Protein AF-A0A5C6D5V9-F1 (afdb_monomer_lite)

pLDDT: mean 88.68, std 14.93, range [30.84, 98.75]

Radius of gyration: 21.59 Å; chains: 1; bounding box: 56×47×67 Å

Structure (mmCIF, N/CA/C/O backbone):
data_AF-A0A5C6D5V9-F1
#
_entry.id   AF-A0A5C6D5V9-F1
#
loop_
_atom_site.group_PDB
_atom_site.id
_atom_site.type_symbol
_atom_site.label_atom_id
_atom_site.label_alt_id
_atom_site.label_comp_id
_atom_site.label_asym_id
_atom_site.label_entity_id
_atom_site.label_seq_id
_atom_site.pdbx_PDB_ins_code
_atom_site.Cartn_x
_atom_site.Cartn_y
_atom_site.Cartn_z
_atom_site.occupancy
_atom_site.B_iso_or_equiv
_atom_site.auth_seq_id
_atom_site.auth_comp_id
_atom_site.auth_asym_id
_atom_site.auth_atom_id
_atom_site.pdbx_PDB_model_num
ATOM 1 N N . MET A 1 1 ? -12.776 5.645 -10.935 1.00 85.19 1 MET A N 1
ATOM 2 C CA . MET A 1 1 ? -11.800 5.003 -11.832 1.00 85.19 1 MET A CA 1
ATOM 3 C C . MET A 1 1 ? -11.372 3.688 -11.204 1.00 85.19 1 MET A C 1
ATOM 5 O O . MET A 1 1 ? -11.217 3.670 -9.988 1.00 85.19 1 MET A O 1
ATOM 9 N N . LEU A 1 2 ? -11.276 2.615 -11.993 1.00 90.25 2 LEU A N 1
ATOM 10 C CA . LEU A 1 2 ? -10.611 1.368 -11.598 1.00 90.25 2 LEU A CA 1
ATOM 11 C C . LEU A 1 2 ? -9.150 1.484 -12.022 1.00 90.25 2 LEU A C 1
ATOM 13 O O . LEU A 1 2 ? -8.904 1.892 -13.157 1.00 90.25 2 LEU A O 1
ATOM 17 N N . ILE A 1 3 ? -8.220 1.151 -11.134 1.00 93.12 3 ILE A N 1
ATOM 18 C CA . ILE A 1 3 ? -6.781 1.204 -11.401 1.00 93.12 3 ILE A CA 1
ATOM 19 C C . ILE A 1 3 ? -6.075 -0.028 -10.831 1.00 93.12 3 ILE A C 1
ATOM 21 O O . ILE A 1 3 ? -6.561 -0.646 -9.884 1.00 93.12 3 ILE A O 1
ATOM 25 N N . GLU A 1 4 ? -4.933 -0.361 -11.435 1.00 95.00 4 GLU A N 1
ATOM 26 C CA . GLU A 1 4 ? -3.947 -1.317 -10.908 1.00 95.00 4 GLU A CA 1
ATOM 27 C C . GLU A 1 4 ? -4.515 -2.722 -10.582 1.00 95.00 4 GLU A C 1
ATOM 29 O O . GLU A 1 4 ? -4.376 -3.197 -9.455 1.00 95.00 4 GLU A O 1
ATOM 34 N N . PRO A 1 5 ? -5.184 -3.416 -11.529 1.00 96.88 5 PRO A N 1
ATOM 35 C CA . PRO A 1 5 ? -5.742 -4.737 -11.266 1.00 96.88 5 PRO A CA 1
ATOM 36 C C . PRO A 1 5 ? -4.670 -5.833 -11.174 1.00 96.88 5 PRO A C 1
ATOM 38 O O . PRO A 1 5 ? -3.701 -5.861 -11.939 1.00 96.88 5 PRO A O 1
ATOM 41 N N . ILE A 1 6 ? -4.920 -6.804 -10.300 1.00 97.00 6 ILE A N 1
ATOM 42 C CA . ILE A 1 6 ? -4.172 -8.054 -10.160 1.00 97.00 6 ILE A CA 1
ATOM 43 C C . ILE A 1 6 ? -5.120 -9.250 -10.073 1.00 97.00 6 ILE A C 1
ATOM 45 O O . ILE A 1 6 ? -6.287 -9.120 -9.703 1.00 97.00 6 ILE A O 1
ATOM 49 N N . TYR A 1 7 ? -4.598 -10.434 -10.380 1.00 96.00 7 TYR A N 1
ATOM 50 C CA . TYR A 1 7 ? -5.315 -11.690 -10.178 1.00 96.00 7 TYR A CA 1
ATOM 51 C C . TYR A 1 7 ? -5.033 -12.261 -8.791 1.00 96.00 7 TYR A C 1
ATOM 53 O O . TYR A 1 7 ? -3.876 -12.334 -8.377 1.00 96.00 7 TYR A O 1
ATOM 61 N N . ALA A 1 8 ? -6.085 -12.726 -8.127 1.00 96.38 8 ALA A N 1
ATOM 62 C CA . ALA A 1 8 ? -6.023 -13.547 -6.927 1.00 96.38 8 ALA A CA 1
ATOM 63 C C . ALA A 1 8 ? -5.873 -15.044 -7.296 1.00 96.38 8 ALA A C 1
ATOM 65 O O . ALA A 1 8 ? -6.227 -15.451 -8.409 1.00 96.38 8 ALA A O 1
ATOM 66 N N . PRO A 1 9 ? -5.367 -15.896 -6.385 1.00 94.81 9 PRO A N 1
ATOM 67 C CA . PRO A 1 9 ? -5.104 -17.313 -6.666 1.00 94.81 9 PRO A CA 1
ATOM 68 C C . PRO A 1 9 ? -6.371 -18.136 -6.960 1.00 94.81 9 PRO A C 1
ATOM 70 O O . PRO A 1 9 ? -6.314 -19.133 -7.688 1.00 94.81 9 PRO A O 1
ATOM 73 N N . ASP A 1 10 ? -7.527 -17.697 -6.470 1.00 94.38 10 ASP A N 1
ATOM 74 C CA . ASP A 1 10 ? -8.838 -18.286 -6.767 1.00 94.38 10 ASP A CA 1
ATOM 75 C C . ASP A 1 10 ? -9.456 -17.806 -8.095 1.00 94.38 10 ASP A C 1
ATOM 77 O O . ASP A 1 10 ? -10.556 -18.221 -8.455 1.00 94.38 10 ASP A O 1
ATOM 81 N N . GLY A 1 11 ? -8.744 -16.970 -8.857 1.00 94.88 11 GLY A N 1
ATOM 82 C CA . GLY A 1 11 ? -9.192 -16.438 -10.143 1.00 94.88 11 GLY A CA 1
ATOM 83 C C . GLY A 1 11 ? -9.988 -15.137 -10.046 1.00 94.88 11 GLY A C 1
ATOM 84 O O . GLY A 1 11 ? -10.341 -14.580 -11.083 1.00 94.88 11 GLY A O 1
ATOM 85 N N . ALA A 1 12 ? -10.248 -14.623 -8.841 1.00 96.81 12 ALA A N 1
ATOM 86 C CA . ALA A 1 12 ? -10.819 -13.293 -8.669 1.00 96.81 12 ALA A CA 1
ATOM 87 C C . ALA A 1 12 ? -9.855 -12.189 -9.140 1.00 96.81 12 ALA A C 1
ATOM 89 O O . ALA A 1 12 ? -8.652 -12.405 -9.309 1.00 96.81 12 ALA A O 1
ATOM 90 N N . ILE A 1 13 ? -10.389 -10.983 -9.325 1.00 98.19 13 ILE A N 1
ATOM 91 C CA . ILE A 1 13 ? -9.614 -9.785 -9.660 1.00 98.19 13 ILE A CA 1
ATOM 92 C C . ILE A 1 13 ? -9.661 -8.842 -8.460 1.00 98.19 13 ILE A C 1
ATOM 94 O O . ILE A 1 13 ? -10.743 -8.546 -7.951 1.00 98.19 13 ILE A O 1
ATOM 98 N N . ILE A 1 14 ? -8.498 -8.366 -8.020 1.00 98.38 14 ILE A N 1
ATOM 99 C CA . ILE A 1 14 ? -8.342 -7.346 -6.975 1.00 98.38 14 ILE A CA 1
ATOM 100 C C . ILE A 1 14 ? -7.805 -6.075 -7.626 1.00 98.38 14 ILE A C 1
ATOM 102 O O . ILE A 1 14 ? -6.959 -6.149 -8.509 1.00 98.38 14 ILE A O 1
ATOM 106 N N . PHE A 1 15 ? -8.323 -4.914 -7.243 1.00 98.06 15 PHE A N 1
ATOM 107 C CA . PHE A 1 15 ? -7.999 -3.633 -7.875 1.00 98.06 15 PHE A CA 1
ATOM 108 C C . PHE A 1 15 ? -8.323 -2.466 -6.945 1.00 98.06 15 PHE A C 1
ATOM 110 O O . PHE A 1 15 ? -9.116 -2.614 -6.014 1.00 98.06 15 PHE A O 1
ATOM 117 N N . CYS A 1 16 ? -7.784 -1.284 -7.235 1.00 97.56 16 CYS A N 1
ATOM 118 C CA . CYS A 1 16 ? -8.183 -0.060 -6.547 1.00 97.56 16 CYS A CA 1
ATOM 119 C C . CYS A 1 16 ? -9.345 0.623 -7.284 1.00 97.56 16 CYS A C 1
ATOM 121 O O . CYS A 1 16 ? -9.351 0.726 -8.515 1.00 97.56 16 CYS A O 1
ATOM 123 N N . LEU A 1 17 ? -10.349 1.109 -6.550 1.00 96.06 17 LEU A N 1
ATOM 124 C CA . LEU A 1 17 ? -11.533 1.756 -7.127 1.00 96.06 17 LEU A CA 1
ATOM 125 C C . LEU A 1 17 ? -11.894 3.055 -6.402 1.00 96.06 17 LEU A C 1
ATOM 127 O O . LEU A 1 17 ? -12.183 3.057 -5.211 1.00 96.06 17 LEU A O 1
ATOM 131 N N . SER A 1 18 ? -12.002 4.155 -7.157 1.00 93.75 18 SER A N 1
ATOM 132 C CA . SER A 1 18 ? -12.348 5.480 -6.604 1.00 93.75 18 SER A CA 1
ATOM 133 C C . SER A 1 18 ? -13.848 5.742 -6.388 1.00 93.75 18 SER A C 1
ATOM 135 O O . SER A 1 18 ? -14.276 6.870 -6.156 1.00 93.75 18 SER A O 1
ATOM 137 N N . ARG A 1 19 ? -14.689 4.705 -6.499 1.00 90.19 19 ARG A N 1
ATOM 138 C CA . ARG A 1 19 ? -16.146 4.788 -6.267 1.00 90.19 19 ARG A CA 1
ATOM 139 C C . ARG A 1 19 ? -16.526 4.511 -4.806 1.00 90.19 19 ARG A C 1
ATOM 141 O O . ARG A 1 19 ? -17.680 4.218 -4.524 1.00 90.19 19 ARG A O 1
ATOM 148 N N . CYS A 1 20 ? -15.582 4.638 -3.878 1.00 90.88 20 CYS A N 1
ATOM 149 C CA . CYS A 1 20 ? -15.823 4.504 -2.440 1.00 90.88 20 CYS A CA 1
ATOM 150 C C . CYS A 1 20 ? -16.470 5.750 -1.805 1.00 90.88 20 CYS A C 1
ATOM 152 O O . CYS A 1 20 ? -16.771 5.728 -0.615 1.00 90.88 20 CYS A O 1
ATOM 154 N N . HIS A 1 21 ? -16.710 6.809 -2.595 1.00 91.62 21 HIS A N 1
ATOM 155 C CA . HIS A 1 21 ? -17.271 8.095 -2.154 1.00 91.62 21 HIS A CA 1
ATOM 156 C C . HIS A 1 21 ? -16.411 8.741 -1.059 1.00 91.62 21 HIS A C 1
ATOM 158 O O . HIS A 1 21 ? -16.911 9.145 -0.012 1.00 91.62 21 HIS A O 1
ATOM 164 N N . ARG A 1 22 ? -15.098 8.801 -1.308 1.00 93.00 22 ARG A N 1
ATOM 165 C CA . ARG A 1 22 ? -14.094 9.359 -0.398 1.00 93.00 22 ARG A CA 1
ATOM 166 C C . ARG A 1 22 ? -13.207 10.349 -1.140 1.00 93.00 22 ARG A C 1
ATOM 168 O O . ARG A 1 22 ? -12.904 10.158 -2.319 1.00 93.00 22 ARG A O 1
ATOM 175 N N . PHE A 1 23 ? -12.786 11.390 -0.442 1.00 93.44 23 PHE A N 1
ATOM 176 C CA . PHE A 1 23 ? -11.789 12.356 -0.887 1.00 93.44 23 PHE A CA 1
ATOM 177 C C . PHE A 1 23 ? -10.611 12.347 0.072 1.00 93.44 23 PHE A C 1
ATOM 179 O O . PHE A 1 23 ? -10.810 12.169 1.274 1.00 93.44 23 PHE A O 1
ATOM 186 N N . VAL A 1 24 ? -9.417 12.610 -0.464 1.00 92.50 24 VAL A N 1
ATOM 187 C CA . VAL A 1 24 ? -8.209 12.828 0.335 1.00 92.50 24 VAL A CA 1
ATOM 188 C C . VAL A 1 24 ? -8.516 13.940 1.337 1.00 92.50 24 VAL A C 1
ATOM 190 O O . VAL A 1 24 ? -8.866 15.050 0.924 1.00 92.50 24 VAL A O 1
ATOM 193 N N . PRO A 1 25 ? -8.412 13.711 2.650 1.00 89.81 25 PRO A N 1
ATOM 194 C CA . PRO A 1 25 ? -8.909 14.669 3.617 1.00 89.81 25 PRO A CA 1
ATOM 195 C C . PRO A 1 25 ? -8.228 16.029 3.621 1.00 89.81 25 PRO A C 1
ATOM 197 O O . PRO A 1 25 ? -8.870 17.003 4.017 1.00 89.81 25 PRO A O 1
ATOM 200 N N . CYS A 1 26 ? -6.989 16.104 3.134 1.00 89.38 26 CYS A N 1
ATOM 201 C CA . CYS A 1 26 ? -6.234 17.341 2.967 1.00 89.38 26 CYS A CA 1
ATOM 202 C C . CYS A 1 26 ? -6.186 17.856 1.516 1.00 89.38 26 CYS A C 1
ATOM 204 O O . CYS A 1 26 ? -5.492 18.834 1.259 1.00 89.38 26 CYS A O 1
ATOM 206 N N . TRP A 1 27 ? -6.853 17.214 0.544 1.00 91.69 27 TRP A N 1
ATOM 207 C CA . TRP A 1 27 ? -6.772 17.622 -0.868 1.00 91.69 27 TRP A CA 1
ATOM 208 C C . TRP A 1 27 ? -8.060 17.386 -1.670 1.00 91.69 27 TRP A C 1
ATOM 210 O O . TRP A 1 27 ? -9.013 16.781 -1.200 1.00 91.69 27 TRP A O 1
ATOM 220 N N . LYS A 1 28 ? -8.128 17.887 -2.906 1.00 91.81 28 LYS A N 1
ATOM 221 C CA . LYS A 1 28 ? -9.361 17.905 -3.724 1.00 91.81 28 LYS A CA 1
ATOM 222 C C . LYS A 1 28 ? -9.515 16.678 -4.635 1.00 91.81 28 LYS A C 1
ATOM 224 O O . LYS A 1 28 ? -10.276 16.715 -5.598 1.00 91.81 28 LYS A O 1
ATOM 229 N N . THR A 1 29 ? -8.786 15.602 -4.346 1.00 92.00 29 THR A N 1
ATOM 230 C CA . THR A 1 29 ? -8.737 14.383 -5.167 1.00 92.00 29 THR A CA 1
ATOM 231 C C . THR A 1 29 ? -9.541 13.261 -4.517 1.00 92.00 29 THR A C 1
ATOM 233 O O . THR A 1 29 ? -9.550 13.126 -3.295 1.00 92.00 29 THR A O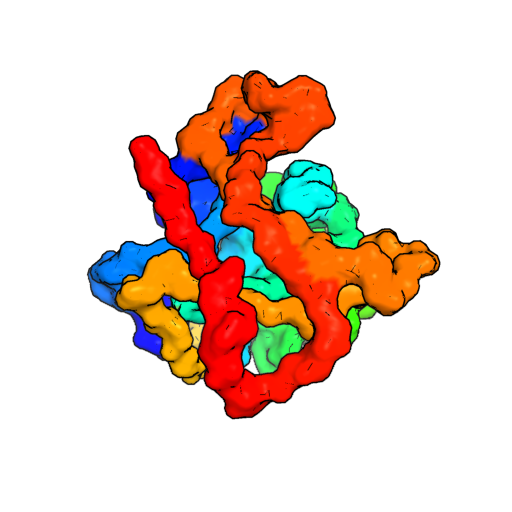 1
ATOM 236 N N . GLN A 1 30 ? -10.217 12.453 -5.336 1.00 93.94 30 GLN A N 1
ATOM 237 C CA . GLN A 1 30 ? -10.910 11.252 -4.870 1.00 93.94 30 GLN A CA 1
ATOM 238 C C . GLN A 1 30 ? -9.915 10.180 -4.428 1.00 93.94 30 GLN A C 1
ATOM 240 O O . GLN A 1 30 ? -8.899 9.969 -5.083 1.00 93.94 30 GLN A O 1
ATOM 245 N N . VAL A 1 31 ? -10.263 9.469 -3.364 1.00 95.31 31 VAL A N 1
ATOM 246 C CA . VAL A 1 31 ? -9.525 8.299 -2.883 1.00 95.31 31 VAL A CA 1
ATOM 247 C C . VAL A 1 31 ? -9.973 7.059 -3.650 1.00 95.31 31 VAL A C 1
ATOM 249 O O . VAL A 1 31 ? -11.151 6.924 -3.983 1.00 95.31 31 VAL A O 1
ATOM 252 N N . ALA A 1 32 ? -9.045 6.143 -3.908 1.00 96.50 32 ALA A N 1
ATOM 253 C CA . ALA A 1 32 ? -9.317 4.766 -4.289 1.00 96.50 32 ALA A CA 1
ATOM 254 C C . ALA A 1 32 ? -8.860 3.818 -3.173 1.00 96.50 32 ALA A C 1
ATOM 256 O O . ALA A 1 32 ? -7.779 3.994 -2.620 1.00 96.50 32 ALA A O 1
ATOM 257 N N . THR A 1 33 ? -9.688 2.819 -2.871 1.00 97.06 33 THR A N 1
ATOM 258 C CA . THR A 1 33 ? -9.357 1.728 -1.939 1.00 97.06 33 THR A CA 1
ATOM 259 C C . THR A 1 33 ? -9.422 0.382 -2.642 1.00 97.06 33 THR A C 1
ATOM 261 O O . THR A 1 33 ? -9.881 0.311 -3.786 1.00 97.06 33 THR A O 1
ATOM 264 N N . LEU A 1 34 ? -8.980 -0.683 -1.976 1.00 98.12 34 LEU A N 1
ATOM 265 C CA . LEU A 1 34 ? -9.008 -2.041 -2.505 1.00 98.12 34 LEU A CA 1
ATOM 266 C C . LEU A 1 34 ? -10.427 -2.605 -2.614 1.00 98.12 34 LEU A C 1
ATOM 268 O O . LEU A 1 34 ? -11.226 -2.571 -1.673 1.00 98.12 34 LEU A O 1
ATOM 272 N N . TYR A 1 35 ? -10.704 -3.188 -3.775 1.00 97.88 35 TYR A N 1
ATOM 273 C CA . TYR A 1 35 ? -11.912 -3.920 -4.123 1.00 97.88 35 TYR A CA 1
ATOM 274 C C . TYR A 1 35 ? -11.543 -5.261 -4.744 1.00 97.88 35 TYR A C 1
ATOM 276 O O . TYR A 1 35 ? -10.426 -5.478 -5.211 1.00 97.88 35 TYR A O 1
ATOM 284 N N . ARG A 1 36 ? -12.530 -6.150 -4.776 1.00 96.94 36 ARG A N 1
ATOM 285 C CA . ARG A 1 36 ? -12.450 -7.457 -5.407 1.00 96.94 36 ARG A CA 1
ATOM 286 C C . ARG A 1 36 ? -13.709 -7.744 -6.208 1.00 96.94 36 ARG A C 1
ATOM 288 O O . ARG A 1 36 ? -14.795 -7.343 -5.794 1.00 96.94 36 ARG A O 1
ATOM 295 N N . CYS A 1 37 ? -13.576 -8.475 -7.307 1.00 97.19 37 CYS A N 1
ATOM 296 C CA . CYS A 1 37 ? -14.690 -9.068 -8.043 1.00 97.19 37 CYS A CA 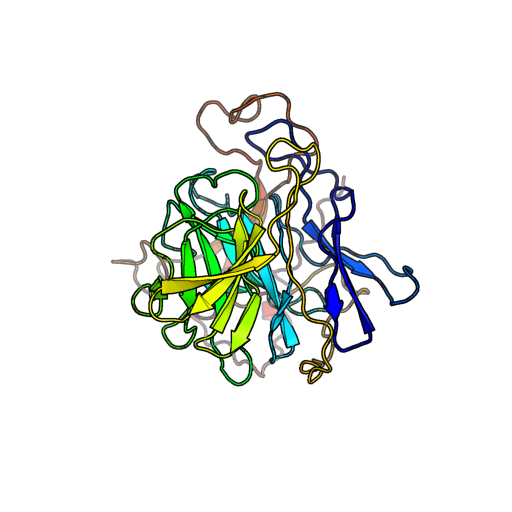1
ATOM 297 C C . CYS A 1 37 ? -14.342 -10.473 -8.551 1.00 97.19 37 CYS A C 1
ATOM 299 O O . CYS A 1 37 ? -13.189 -10.903 -8.503 1.00 97.19 37 CYS A O 1
ATOM 301 N N . ASN A 1 38 ? -15.352 -11.194 -9.025 1.00 97.31 38 ASN A N 1
ATOM 302 C CA . ASN A 1 38 ? -15.177 -12.465 -9.718 1.00 97.31 38 ASN A CA 1
ATOM 303 C C . ASN A 1 38 ? -14.460 -12.259 -11.064 1.00 97.31 38 ASN A C 1
ATOM 305 O O . ASN A 1 38 ? -14.419 -11.150 -11.596 1.00 97.31 38 ASN A O 1
ATOM 309 N N . ALA A 1 39 ? -13.939 -13.341 -11.650 1.00 96.62 39 ALA A N 1
ATOM 310 C CA . ALA A 1 39 ? -13.254 -13.306 -12.947 1.00 96.62 39 ALA A CA 1
ATOM 311 C C . ALA A 1 39 ? 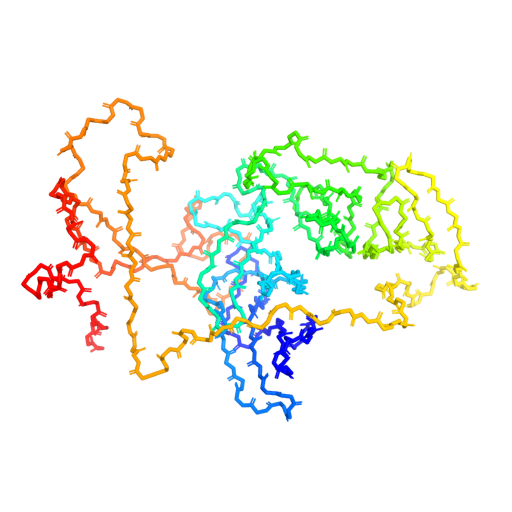-14.110 -12.711 -14.087 1.00 96.62 39 ALA A C 1
ATOM 313 O O . ALA A 1 39 ? -13.575 -12.141 -15.034 1.00 96.62 39 ALA A O 1
ATOM 314 N N . ASP A 1 40 ? -15.436 -12.836 -13.991 1.00 96.94 40 ASP A N 1
ATOM 315 C CA . ASP A 1 40 ? -16.415 -12.302 -14.945 1.00 96.94 40 ASP A CA 1
ATOM 316 C C . ASP A 1 40 ? -16.830 -10.844 -14.652 1.00 96.94 40 ASP A C 1
ATOM 318 O O . ASP A 1 40 ? -17.687 -10.286 -15.336 1.00 96.94 40 ASP A O 1
ATOM 322 N N . GLY A 1 41 ? -16.237 -10.214 -13.632 1.00 95.44 41 GLY A N 1
ATOM 323 C CA . GLY A 1 41 ? -16.537 -8.848 -13.208 1.00 95.44 41 GLY A CA 1
ATOM 324 C C . GLY A 1 41 ? -17.740 -8.711 -12.270 1.00 95.44 41 GLY A C 1
ATOM 325 O O . GLY A 1 41 ? -18.023 -7.601 -11.812 1.00 95.44 41 GLY A O 1
ATOM 326 N N . THR A 1 42 ? -18.444 -9.798 -11.944 1.00 97.25 42 THR A N 1
ATOM 327 C CA . THR A 1 42 ? -19.568 -9.778 -10.995 1.00 97.25 42 THR A CA 1
ATOM 328 C C . THR A 1 42 ? -19.091 -9.748 -9.538 1.00 97.25 42 THR A C 1
ATOM 330 O O . THR A 1 42 ? -17.916 -9.955 -9.238 1.00 97.25 42 THR A O 1
ATOM 333 N N . GLY A 1 43 ? -19.999 -9.469 -8.597 1.00 94.75 43 GLY A N 1
ATOM 334 C CA . GLY A 1 43 ? -19.685 -9.556 -7.165 1.00 94.75 43 GLY A CA 1
ATOM 335 C C . GLY A 1 43 ? -18.662 -8.527 -6.674 1.00 94.75 43 GLY A C 1
ATOM 336 O O . GLY A 1 43 ? -17.907 -8.817 -5.749 1.00 94.75 43 GLY A O 1
ATOM 337 N N . ILE A 1 44 ? -18.617 -7.338 -7.293 1.00 95.56 44 ILE A N 1
ATOM 338 C CA . ILE A 1 44 ? -17.739 -6.245 -6.854 1.00 95.56 44 ILE A CA 1
ATOM 339 C C . ILE A 1 44 ? -18.034 -5.911 -5.389 1.00 95.56 44 ILE A C 1
ATOM 341 O O . ILE A 1 44 ? -19.149 -5.514 -5.047 1.00 95.56 44 ILE A O 1
ATOM 345 N N . ARG A 1 45 ? -17.012 -6.002 -4.539 1.00 94.19 45 ARG A N 1
ATOM 346 C CA . ARG A 1 45 ? -17.083 -5.616 -3.128 1.00 94.19 45 ARG A CA 1
ATOM 347 C C . ARG A 1 45 ? -15.798 -4.947 -2.665 1.00 94.19 45 ARG A C 1
ATOM 349 O O . ARG A 1 45 ? -14.724 -5.207 -3.199 1.00 94.19 45 ARG A O 1
ATOM 356 N N . MET A 1 46 ? -15.926 -4.089 -1.662 1.00 94.75 46 MET A N 1
ATOM 357 C CA . MET A 1 46 ? -14.796 -3.444 -0.997 1.00 94.75 46 MET A CA 1
ATOM 358 C C . MET A 1 46 ? -14.047 -4.476 -0.138 1.00 94.75 46 MET A C 1
ATOM 360 O O . MET A 1 46 ? -14.684 -5.301 0.519 1.00 94.75 46 MET A O 1
ATOM 364 N N . LEU A 1 47 ? -12.714 -4.432 -0.158 1.00 95.75 47 LEU A N 1
ATOM 365 C CA . LEU A 1 47 ? -11.847 -5.198 0.745 1.00 95.75 47 LEU A CA 1
ATOM 366 C C . LEU A 1 47 ? -11.364 -4.343 1.917 1.00 95.75 47 LEU A C 1
ATOM 368 O O . LEU A 1 47 ? -11.309 -4.829 3.039 1.00 95.75 47 LEU A O 1
ATOM 372 N N . SER A 1 48 ? -11.047 -3.071 1.662 1.00 93.56 48 SER A N 1
ATOM 373 C CA . SER A 1 48 ? -10.526 -2.151 2.673 1.00 93.56 48 SER A CA 1
ATOM 374 C C . SER A 1 48 ? -11.464 -0.975 2.922 1.00 93.56 48 SER A C 1
ATOM 376 O O . SER A 1 48 ? -11.878 -0.264 1.999 1.00 93.56 48 SER A O 1
ATOM 378 N N . ASN A 1 49 ? -11.750 -0.727 4.200 1.00 90.00 49 ASN A N 1
ATOM 379 C CA . ASN A 1 49 ? -12.525 0.426 4.646 1.00 90.00 49 ASN A CA 1
ATOM 380 C C . ASN A 1 49 ? -11.656 1.667 4.947 1.00 90.00 49 ASN A C 1
ATOM 382 O O . ASN A 1 49 ? -12.149 2.601 5.572 1.00 90.00 49 ASN A O 1
ATOM 386 N N . ASN A 1 50 ? -10.390 1.699 4.511 1.00 93.00 50 ASN A N 1
ATOM 387 C CA . ASN A 1 50 ? -9.484 2.820 4.770 1.00 93.00 50 ASN A CA 1
ATOM 388 C C . ASN A 1 50 ? -10.066 4.165 4.302 1.00 93.00 50 ASN A C 1
ATOM 390 O O . ASN A 1 50 ? -10.642 4.259 3.217 1.00 93.00 50 ASN A O 1
ATOM 394 N N . ALA A 1 51 ? -9.905 5.224 5.095 1.00 91.44 51 ALA A N 1
ATOM 395 C CA . ALA A 1 51 ? -10.371 6.550 4.691 1.00 91.44 51 ALA A CA 1
ATOM 396 C C . ALA A 1 51 ? -9.537 7.137 3.539 1.00 91.44 51 ALA A C 1
ATOM 398 O O . ALA A 1 51 ? -10.052 7.935 2.754 1.00 91.44 51 ALA A O 1
ATOM 399 N N . GLU A 1 52 ? -8.285 6.691 3.435 1.00 93.12 52 GLU A N 1
ATOM 400 C CA . GLU A 1 52 ? -7.253 7.243 2.567 1.00 93.12 52 GLU A CA 1
ATOM 401 C C . GLU A 1 52 ? -6.925 6.360 1.361 1.00 93.12 52 GLU A C 1
ATOM 403 O O . GLU A 1 52 ? -7.423 5.243 1.200 1.00 93.12 52 GLU A O 1
ATOM 408 N N . GLN A 1 53 ? -6.041 6.890 0.520 1.00 95.19 53 GLN A N 1
ATOM 409 C CA . GLN A 1 53 ? -5.570 6.275 -0.707 1.00 95.19 53 GLN A CA 1
ATOM 410 C C . GLN A 1 53 ? -4.835 4.943 -0.471 1.00 95.19 53 GLN A C 1
ATOM 412 O O . GLN A 1 53 ? -3.995 4.815 0.425 1.00 95.19 53 GLN A O 1
ATOM 417 N N . GLU A 1 54 ? -5.134 3.968 -1.330 1.00 97.12 54 GLU A N 1
ATOM 418 C CA . GLU A 1 54 ? -4.435 2.688 -1.441 1.00 97.12 54 GLU A CA 1
ATOM 419 C C . GLU A 1 54 ? -4.063 2.423 -2.904 1.00 97.12 54 GLU A C 1
ATOM 421 O O . GLU A 1 54 ? -4.835 2.744 -3.815 1.00 97.12 54 GLU A O 1
ATOM 426 N N . ASN A 1 55 ? -2.891 1.836 -3.147 1.00 95.25 55 ASN A N 1
ATOM 427 C CA . ASN A 1 55 ? -2.362 1.627 -4.499 1.00 95.25 55 ASN A CA 1
ATOM 428 C C . ASN A 1 55 ? -1.465 0.399 -4.622 1.00 95.25 55 ASN A C 1
ATOM 430 O O . ASN A 1 55 ? -1.021 -0.188 -3.632 1.00 95.25 55 ASN A O 1
ATOM 434 N N . THR A 1 56 ? -1.169 0.079 -5.882 1.00 97.19 56 THR A N 1
ATOM 435 C CA . THR A 1 56 ? -0.187 -0.911 -6.331 1.00 97.19 56 THR A CA 1
ATOM 436 C C . THR A 1 56 ? -0.322 -2.249 -5.601 1.00 97.19 56 THR A C 1
ATOM 438 O O . THR A 1 56 ? 0.645 -2.694 -4.975 1.00 97.19 56 THR A O 1
ATOM 441 N N . PRO A 1 57 ? -1.510 -2.887 -5.608 1.00 98.31 57 PRO A N 1
ATOM 442 C CA . PRO A 1 57 ? -1.646 -4.199 -5.005 1.00 98.31 57 PRO A CA 1
ATOM 443 C C . PRO A 1 57 ? -0.806 -5.230 -5.767 1.00 98.31 57 PRO A C 1
ATOM 445 O O . PRO A 1 57 ? -0.691 -5.177 -6.993 1.00 98.31 57 PRO A O 1
ATOM 448 N N . TRP A 1 58 ? -0.265 -6.213 -5.053 1.00 98.19 58 TRP A N 1
ATOM 449 C CA . TRP A 1 58 ? 0.391 -7.385 -5.623 1.00 98.19 58 TRP A CA 1
ATOM 450 C C . TRP A 1 58 ? 0.216 -8.609 -4.721 1.00 98.19 58 TRP A C 1
ATOM 452 O O . TRP A 1 58 ? 0.151 -8.484 -3.502 1.00 98.19 58 TRP A O 1
ATOM 462 N N . MET A 1 59 ? 0.151 -9.811 -5.296 1.00 97.88 59 MET A N 1
ATOM 463 C CA . MET A 1 59 ? 0.050 -11.040 -4.502 1.00 97.88 59 MET A CA 1
ATOM 464 C C . MET A 1 59 ? 1.411 -11.443 -3.926 1.00 97.88 59 MET A C 1
ATOM 466 O O . MET A 1 59 ? 2.390 -11.562 -4.664 1.00 97.88 59 MET A O 1
ATOM 470 N N . LEU A 1 60 ? 1.469 -11.701 -2.623 1.00 97.81 60 LEU A N 1
ATOM 471 C CA . LEU A 1 60 ? 2.589 -12.383 -1.981 1.00 97.81 60 LEU A CA 1
ATOM 472 C C . LEU A 1 60 ? 2.483 -13.904 -2.187 1.00 97.81 60 LEU A C 1
ATOM 474 O O . LEU A 1 60 ? 1.372 -14.427 -2.301 1.00 97.81 60 LEU A O 1
ATOM 478 N N . PRO A 1 61 ? 3.611 -14.644 -2.184 1.00 96.31 61 PRO A N 1
ATOM 479 C CA . PRO A 1 61 ? 3.602 -16.102 -2.334 1.00 96.31 61 PRO A CA 1
ATOM 480 C C . PRO A 1 61 ? 2.735 -16.837 -1.301 1.00 96.31 61 PRO A C 1
ATOM 482 O O . PRO A 1 61 ? 2.167 -17.883 -1.613 1.00 96.31 61 PRO A O 1
ATOM 485 N N . ASP A 1 62 ? 2.603 -16.272 -0.098 1.00 95.69 62 ASP A N 1
ATOM 486 C CA . ASP A 1 62 ? 1.790 -16.801 1.005 1.00 95.69 62 ASP A CA 1
ATOM 487 C C . ASP A 1 62 ? 0.276 -16.565 0.845 1.00 95.69 62 ASP A C 1
ATOM 489 O O . ASP A 1 62 ? -0.508 -16.987 1.693 1.00 95.69 62 ASP A O 1
ATOM 493 N N . GLY A 1 63 ? -0.146 -15.923 -0.248 1.00 96.56 63 GLY A N 1
ATOM 494 C CA . GLY 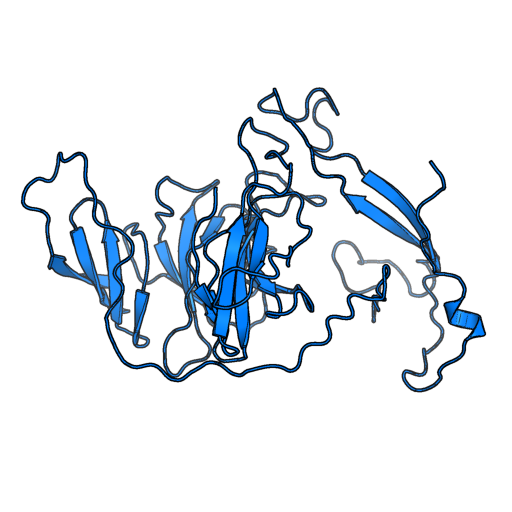A 1 63 ? -1.549 -15.681 -0.563 1.00 96.56 63 GLY A CA 1
ATOM 495 C C . GLY A 1 63 ? -2.103 -14.363 -0.033 1.00 96.56 63 GLY A C 1
ATOM 496 O O . GLY A 1 63 ? -3.252 -14.044 -0.332 1.00 96.56 63 GLY A O 1
ATOM 497 N N . ARG A 1 64 ? -1.326 -13.560 0.705 1.00 97.88 64 ARG A N 1
ATOM 498 C CA . ARG A 1 64 ? -1.740 -12.203 1.093 1.00 97.88 64 ARG A CA 1
ATOM 499 C C . ARG A 1 64 ? -1.596 -11.225 -0.071 1.00 97.88 64 ARG A C 1
ATOM 501 O O . ARG A 1 64 ? -0.768 -11.397 -0.961 1.00 97.88 64 ARG A O 1
ATOM 508 N N . VAL A 1 65 ? -2.377 -10.155 -0.044 1.00 98.62 65 VAL A N 1
ATOM 509 C CA . VAL A 1 65 ? -2.230 -9.001 -0.935 1.00 98.62 65 VAL A CA 1
ATOM 510 C C . VAL A 1 65 ? -1.319 -7.991 -0.250 1.00 98.62 65 VAL A C 1
ATOM 512 O O . VAL A 1 65 ? -1.666 -7.500 0.818 1.00 98.62 65 VAL A O 1
ATOM 515 N N . LEU A 1 66 ? -0.179 -7.676 -0.855 1.00 98.75 66 LEU A N 1
ATOM 516 C CA . LEU A 1 66 ? 0.697 -6.558 -0.504 1.00 98.75 66 LEU A CA 1
ATOM 517 C C . LEU A 1 66 ? 0.222 -5.302 -1.231 1.00 98.75 66 LEU A C 1
ATOM 519 O O . LEU A 1 66 ? -0.114 -5.380 -2.407 1.00 98.75 66 LEU A O 1
ATOM 523 N N . TYR A 1 67 ? 0.202 -4.155 -0.566 1.00 98.69 67 TYR A N 1
ATOM 524 C CA . TYR A 1 67 ? -0.207 -2.890 -1.175 1.00 98.69 67 TYR A CA 1
ATOM 525 C C . TYR A 1 67 ? 0.371 -1.698 -0.412 1.00 98.69 67 TYR A C 1
ATOM 527 O O . TYR A 1 67 ? 0.826 -1.834 0.726 1.00 98.69 67 TYR A O 1
ATOM 535 N N . MET A 1 68 ? 0.353 -0.522 -1.036 1.00 98.06 68 MET A N 1
ATOM 536 C CA . MET A 1 68 ? 0.674 0.735 -0.366 1.00 98.06 68 MET A CA 1
ATOM 537 C C . MET A 1 68 ? -0.604 1.345 0.210 1.00 98.06 68 MET A C 1
ATOM 539 O O . MET A 1 68 ? -1.636 1.374 -0.466 1.00 98.06 68 MET A O 1
ATOM 543 N N . ARG A 1 69 ? -0.532 1.847 1.444 1.00 97.00 69 ARG A N 1
ATOM 544 C CA . ARG A 1 69 ? -1.628 2.545 2.122 1.00 97.00 69 ARG A CA 1
ATOM 545 C C . ARG A 1 69 ? -1.139 3.837 2.762 1.00 97.00 69 ARG A C 1
ATOM 547 O O . ARG A 1 69 ? -0.120 3.854 3.455 1.00 97.00 69 ARG A O 1
ATOM 554 N N . TRP A 1 70 ? -1.917 4.899 2.581 1.00 95.81 70 TRP A N 1
ATOM 555 C CA . TRP A 1 70 ? -1.786 6.138 3.346 1.00 95.81 70 TRP A CA 1
ATOM 556 C C . TRP A 1 70 ? -2.415 5.972 4.732 1.00 95.81 70 TRP A C 1
ATOM 558 O O . TRP A 1 70 ? -3.517 5.429 4.852 1.00 95.81 70 TRP A O 1
ATO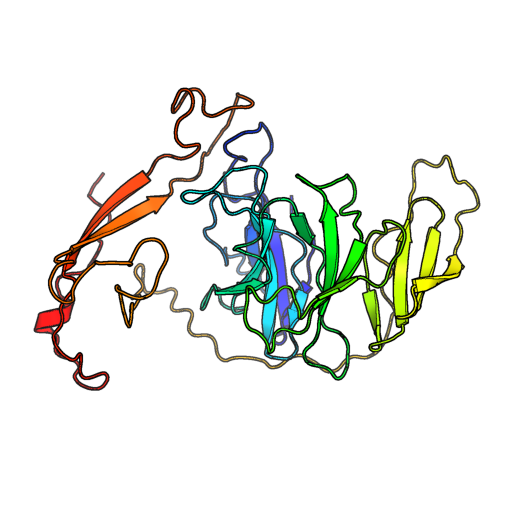M 568 N N . GLU A 1 71 ? -1.724 6.446 5.770 1.00 92.06 71 GLU A N 1
ATOM 569 C CA . GLU A 1 71 ? -2.158 6.327 7.164 1.00 92.06 71 GLU A CA 1
ATOM 570 C C . GLU A 1 71 ? -2.199 7.691 7.862 1.00 92.06 71 GLU A C 1
ATOM 572 O O . GLU A 1 71 ? -1.170 8.334 8.076 1.00 92.06 71 GLU A O 1
ATOM 577 N N . TYR A 1 72 ? -3.410 8.145 8.189 1.00 89.31 72 TYR A N 1
ATOM 578 C CA . TYR A 1 72 ? -3.680 9.456 8.795 1.00 89.31 72 TYR A CA 1
ATOM 579 C C . TYR A 1 72 ? -4.162 9.333 10.249 1.00 89.31 72 TYR A C 1
ATOM 581 O O . TYR A 1 72 ? -4.309 10.353 10.923 1.00 89.31 72 TYR A O 1
ATOM 589 N N . VAL A 1 73 ? -4.416 8.116 10.749 1.00 87.62 73 VAL A N 1
ATOM 590 C CA . VAL A 1 73 ? -4.901 7.887 12.117 1.00 87.62 73 VAL A CA 1
ATOM 591 C C . VAL A 1 73 ? -3.820 8.292 13.116 1.00 87.62 73 VAL A C 1
ATOM 593 O O . VAL A 1 73 ? -2.824 7.591 13.287 1.00 87.62 73 VAL A O 1
ATOM 596 N N . ASP A 1 74 ? -4.014 9.449 13.753 1.00 83.88 74 ASP A N 1
ATOM 597 C CA . ASP A 1 74 ? -3.092 10.067 14.715 1.00 83.88 74 ASP A CA 1
ATOM 598 C C . ASP A 1 74 ? -1.652 10.185 14.182 1.00 83.88 74 ASP A C 1
ATOM 600 O O . ASP A 1 74 ? -0.650 9.896 14.855 1.00 83.88 74 ASP A O 1
ATOM 604 N N . ARG A 1 75 ? -1.548 10.567 12.904 1.00 87.19 75 ARG A N 1
ATOM 605 C CA . ARG A 1 75 ? -0.295 10.663 12.145 1.00 87.19 75 ARG A CA 1
ATOM 606 C C . ARG A 1 75 ? -0.286 11.907 11.265 1.00 87.19 75 ARG A C 1
ATOM 608 O O . ARG A 1 75 ? -1.321 12.486 10.946 1.00 87.19 75 ARG A O 1
ATOM 615 N N . ASN A 1 76 ? 0.915 12.308 10.853 1.00 88.94 76 ASN A N 1
ATOM 616 C CA . ASN A 1 76 ? 1.078 13.375 9.876 1.00 88.94 76 ASN A CA 1
ATOM 617 C C . ASN A 1 76 ? 0.646 12.888 8.485 1.00 88.94 76 ASN A C 1
ATOM 619 O O . ASN A 1 76 ? 1.155 11.889 7.983 1.00 88.94 76 ASN A O 1
ATOM 623 N N . GLN A 1 77 ? -0.229 13.651 7.844 1.00 88.88 77 GLN A N 1
ATOM 624 C CA . GLN A 1 77 ? -0.845 13.348 6.558 1.00 88.88 77 GLN A CA 1
ATOM 625 C C . GLN A 1 77 ? 0.153 13.167 5.396 1.00 88.88 77 GLN A C 1
ATOM 627 O O . GLN A 1 77 ? -0.150 12.507 4.402 1.00 88.88 77 GLN A O 1
ATOM 632 N N . LEU A 1 78 ? 1.356 13.741 5.508 1.00 90.62 78 LEU A N 1
ATOM 633 C CA . LEU A 1 78 ? 2.342 13.755 4.429 1.00 90.62 78 LEU A CA 1
ATOM 634 C C . LEU A 1 78 ? 3.439 12.692 4.557 1.00 90.62 78 LEU A C 1
ATOM 636 O O . LEU A 1 78 ? 4.265 12.570 3.658 1.00 90.62 78 LEU A O 1
ATOM 640 N N . LEU A 1 79 ? 3.524 11.993 5.690 1.00 92.50 79 LEU A N 1
ATOM 641 C CA . LEU A 1 79 ? 4.746 11.262 6.041 1.00 92.50 79 LEU A CA 1
ATOM 642 C C . LEU A 1 79 ? 4.575 9.747 6.154 1.00 92.50 79 LEU A C 1
ATOM 644 O O . LEU A 1 79 ? 5.588 9.067 6.290 1.00 92.50 79 LEU A O 1
ATOM 648 N N . TYR A 1 80 ? 3.347 9.225 6.125 1.00 94.69 80 TYR A N 1
ATOM 649 C CA . TYR A 1 80 ? 3.063 7.819 6.427 1.00 94.69 80 TYR A CA 1
ATOM 650 C C . TYR A 1 80 ? 2.331 7.115 5.285 1.00 94.69 80 TYR A C 1
ATOM 652 O O . TYR A 1 80 ? 1.124 6.882 5.360 1.00 94.69 80 TYR A O 1
ATOM 660 N N . HIS A 1 81 ? 3.065 6.767 4.226 1.00 96.50 81 HIS A N 1
ATOM 661 C CA . HIS A 1 81 ? 2.542 6.040 3.066 1.00 96.50 81 HIS A CA 1
ATOM 662 C C . HIS A 1 81 ? 3.377 4.775 2.849 1.00 96.50 81 HIS A C 1
ATOM 664 O O . HIS A 1 81 ? 4.424 4.791 2.202 1.00 96.50 81 HIS A O 1
ATOM 670 N N . HIS A 1 82 ? 2.945 3.679 3.460 1.00 97.31 82 HIS A N 1
ATOM 671 C CA . HIS A 1 82 ? 3.799 2.515 3.695 1.00 97.31 82 HIS A CA 1
ATOM 672 C C . HIS A 1 82 ? 3.172 1.220 3.195 1.00 97.31 82 HIS A C 1
ATOM 674 O O . HIS A 1 82 ? 2.068 1.222 2.646 1.00 97.31 82 HIS A O 1
ATOM 680 N N . LEU A 1 83 ? 3.891 0.112 3.372 1.00 98.56 83 LEU A N 1
ATOM 681 C CA . LEU A 1 83 ? 3.480 -1.195 2.883 1.00 98.56 83 LEU A CA 1
ATOM 682 C C . LEU A 1 83 ? 2.602 -1.909 3.909 1.00 98.56 83 LEU A C 1
ATOM 684 O O . LEU A 1 83 ? 2.952 -2.026 5.086 1.00 98.56 83 LEU A O 1
ATOM 688 N N . TRP A 1 84 ? 1.480 -2.432 3.435 1.00 98.62 84 TRP A N 1
ATOM 689 C CA . TRP A 1 84 ? 0.490 -3.171 4.209 1.00 98.62 84 TRP A CA 1
ATOM 690 C C . TRP A 1 84 ? 0.152 -4.486 3.521 1.00 98.62 84 TRP A C 1
ATOM 692 O O . TRP A 1 84 ? 0.384 -4.665 2.325 1.00 98.62 84 TRP A O 1
ATOM 702 N N . THR A 1 85 ? -0.409 -5.409 4.294 1.00 98.38 85 THR A N 1
ATOM 703 C CA . THR A 1 85 ? -0.999 -6.641 3.780 1.00 98.38 85 THR A CA 1
ATOM 704 C C . THR A 1 85 ? -2.450 -6.782 4.192 1.00 98.38 85 THR A C 1
ATOM 706 O O . THR A 1 85 ? -2.853 -6.281 5.237 1.00 98.38 85 THR A O 1
ATOM 709 N N . ILE A 1 86 ? -3.227 -7.465 3.358 1.00 98.06 86 ILE A N 1
ATOM 710 C CA . ILE A 1 86 ? -4.607 -7.877 3.622 1.00 98.06 86 ILE A CA 1
ATOM 711 C C . ILE A 1 86 ? -4.829 -9.250 2.984 1.00 98.06 86 ILE A C 1
ATOM 713 O O . ILE A 1 86 ? -4.221 -9.567 1.960 1.00 98.06 86 ILE A O 1
ATOM 717 N N . ASN A 1 87 ? -5.692 -10.085 3.552 1.00 97.38 87 ASN A N 1
ATOM 718 C CA . ASN A 1 87 ? -6.103 -11.314 2.880 1.00 97.38 87 ASN A CA 1
ATOM 719 C C . ASN A 1 87 ? -6.971 -10.991 1.647 1.00 97.38 87 ASN A C 1
ATOM 721 O O . ASN A 1 87 ? -7.698 -9.993 1.646 1.00 97.38 87 ASN A O 1
ATOM 725 N N . PRO A 1 88 ? -6.988 -11.849 0.607 1.00 96.25 88 PRO A N 1
ATOM 726 C CA . PRO A 1 88 ? -7.829 -11.651 -0.578 1.00 96.25 88 PRO A CA 1
ATOM 727 C C . PRO A 1 88 ? -9.329 -11.563 -0.279 1.00 96.25 88 PRO A C 1
ATOM 729 O O . PRO A 1 88 ? -10.112 -11.151 -1.137 1.00 96.25 88 PRO A O 1
ATOM 732 N N . ASP A 1 89 ? -9.762 -11.996 0.904 1.00 94.38 89 ASP A N 1
ATOM 733 C CA . ASP A 1 89 ? -11.146 -11.916 1.349 1.00 94.38 89 ASP A CA 1
ATOM 734 C C . ASP A 1 89 ? -11.485 -10.612 2.105 1.00 94.38 89 ASP A C 1
ATOM 736 O O . ASP A 1 89 ? -12.670 -10.325 2.290 1.00 94.38 89 ASP A O 1
ATOM 740 N N . GLY A 1 90 ? -10.487 -9.787 2.440 1.00 94.31 90 GLY A N 1
ATOM 741 C CA . GLY A 1 90 ? -10.626 -8.530 3.182 1.00 94.31 90 GLY A CA 1
ATOM 742 C C . GLY A 1 90 ? -10.287 -8.631 4.674 1.00 94.31 90 GLY A C 1
ATOM 743 O O . GLY A 1 90 ? -10.384 -7.636 5.388 1.00 94.31 90 GLY A O 1
ATOM 744 N N . THR A 1 91 ? -9.908 -9.812 5.166 1.00 93.00 91 THR A N 1
ATOM 745 C CA . THR A 1 91 ? -9.529 -10.026 6.571 1.00 93.00 91 THR A CA 1
ATOM 746 C C . THR A 1 91 ? -8.041 -9.752 6.822 1.00 93.00 91 THR A C 1
ATOM 748 O O . THR A 1 91 ? -7.257 -9.582 5.888 1.00 93.00 91 THR A O 1
ATOM 751 N N . SER A 1 92 ? -7.642 -9.705 8.097 1.00 93.25 92 SER A N 1
ATOM 752 C CA . SER A 1 92 ? -6.236 -9.652 8.534 1.00 93.25 92 SER A CA 1
ATOM 753 C C . SER A 1 92 ? -5.408 -8.525 7.906 1.00 93.25 92 SER A C 1
ATOM 755 O O . SER A 1 92 ? -4.306 -8.754 7.406 1.00 93.25 92 SER A O 1
ATOM 757 N N . VAL A 1 93 ? -5.936 -7.297 7.940 1.00 95.12 93 VAL A N 1
ATOM 758 C CA . VAL A 1 93 ? -5.163 -6.099 7.585 1.00 95.12 93 VAL A CA 1
ATOM 759 C C . VAL A 1 93 ? -4.014 -5.935 8.577 1.00 95.12 93 VAL A C 1
ATOM 761 O O . VAL A 1 93 ? -4.251 -5.776 9.772 1.00 95.12 93 VAL A O 1
ATOM 764 N N . MET A 1 94 ? -2.779 -5.944 8.085 1.00 95.69 94 MET A N 1
ATOM 765 C CA . MET A 1 94 ? -1.566 -5.852 8.899 1.00 95.69 94 MET A CA 1
ATOM 766 C C . MET A 1 94 ? -0.552 -4.915 8.249 1.00 95.69 94 MET A C 1
ATOM 768 O O . MET A 1 94 ? -0.448 -4.858 7.023 1.00 95.69 94 MET A O 1
ATOM 772 N N . VAL A 1 95 ? 0.247 -4.221 9.061 1.00 96.06 95 VAL A N 1
ATOM 773 C CA . VAL A 1 95 ? 1.439 -3.526 8.558 1.00 96.06 95 VAL A CA 1
ATOM 774 C C . VAL A 1 95 ? 2.397 -4.569 7.988 1.00 96.06 95 VAL A C 1
ATOM 776 O O . VAL A 1 95 ? 2.672 -5.576 8.638 1.00 96.06 95 VAL A O 1
ATOM 779 N N . TYR A 1 96 ? 2.903 -4.326 6.781 1.00 98.19 96 TYR A N 1
ATOM 780 C CA . TYR A 1 96 ? 3.958 -5.144 6.196 1.00 98.19 96 TYR A CA 1
ATOM 781 C C . TYR A 1 96 ? 5.330 -4.555 6.499 1.00 98.19 96 TYR A C 1
ATOM 783 O O . TYR A 1 96 ? 6.186 -5.266 7.016 1.00 98.19 96 TYR A O 1
ATOM 791 N N . PHE A 1 97 ? 5.540 -3.270 6.184 1.00 98.44 97 PHE A N 1
ATOM 792 C CA . PHE A 1 97 ? 6.828 -2.622 6.409 1.00 98.44 97 PHE A CA 1
ATOM 793 C C . PHE A 1 97 ? 6.759 -1.082 6.447 1.00 98.44 97 PHE A C 1
ATOM 795 O O . PHE A 1 97 ? 6.071 -0.476 5.623 1.00 98.44 97 PHE A O 1
ATOM 802 N N . GLY A 1 98 ? 7.530 -0.458 7.342 1.00 95.62 98 GLY A N 1
ATOM 803 C CA . GLY A 1 98 ? 7.899 0.959 7.359 1.00 95.62 98 GLY A CA 1
ATOM 804 C C . GLY A 1 98 ? 6.996 1.892 8.168 1.00 95.62 98 GLY A C 1
ATOM 805 O O . GLY A 1 98 ? 7.257 3.091 8.207 1.00 95.62 98 GLY A O 1
ATOM 806 N N . ASN A 1 99 ? 5.943 1.401 8.828 1.00 93.06 99 ASN A N 1
ATOM 807 C CA . ASN A 1 99 ? 4.887 2.264 9.378 1.00 93.06 99 ASN A CA 1
ATOM 808 C C . ASN A 1 99 ? 5.295 3.106 10.612 1.00 93.06 99 ASN A C 1
ATOM 810 O O . ASN A 1 99 ? 4.499 3.908 11.117 1.00 93.06 99 ASN A O 1
ATOM 814 N N . GLN A 1 100 ? 6.531 2.965 11.096 1.00 92.00 100 GLN A N 1
ATOM 815 C CA . GLN A 1 100 ? 7.154 3.839 12.097 1.00 92.00 100 GLN A CA 1
ATOM 816 C C . GLN A 1 100 ? 8.187 4.825 11.536 1.00 92.00 100 GLN A C 1
ATOM 818 O O . GLN A 1 100 ? 8.699 5.645 12.296 1.00 92.00 100 GLN A O 1
ATOM 823 N N . TYR A 1 101 ? 8.460 4.806 10.230 1.00 93.12 101 TYR A N 1
ATOM 824 C CA . TYR A 1 101 ? 9.504 5.621 9.605 1.00 93.12 101 TYR A CA 1
ATOM 825 C C . TYR A 1 101 ? 8.910 6.701 8.702 1.00 93.12 101 TYR A C 1
ATOM 827 O O . TYR A 1 101 ? 8.623 6.438 7.540 1.00 93.12 101 TYR A O 1
ATOM 835 N N . PRO A 1 102 ? 8.728 7.935 9.201 1.00 94.38 102 PRO A N 1
ATOM 836 C CA . PRO A 1 102 ? 8.151 9.003 8.400 1.00 94.38 102 PRO A CA 1
ATOM 837 C C . PRO A 1 102 ? 9.062 9.433 7.241 1.00 94.38 102 PRO A C 1
ATOM 839 O O . PRO A 1 102 ? 10.288 9.357 7.328 1.00 94.38 102 PRO A O 1
ATOM 842 N N . GLY A 1 103 ? 8.457 10.015 6.204 1.00 93.94 103 GLY A N 1
ATOM 843 C CA . GLY A 1 103 ? 9.180 10.740 5.151 1.00 93.94 103 GLY A CA 1
ATOM 844 C C . GLY A 1 103 ? 9.486 9.924 3.900 1.00 93.94 103 GLY A C 1
ATOM 845 O O . GLY A 1 103 ? 10.313 10.355 3.091 1.00 93.94 103 GLY A O 1
ATOM 846 N N . TYR A 1 104 ? 8.809 8.789 3.731 1.00 94.56 104 TYR A N 1
ATOM 847 C CA . TYR A 1 104 ? 8.824 8.006 2.505 1.00 94.56 104 TYR A CA 1
ATOM 848 C C . TYR A 1 104 ? 7.411 7.670 2.042 1.00 94.56 104 TYR A C 1
ATOM 850 O O . TYR A 1 104 ? 6.486 7.506 2.837 1.00 94.56 104 TYR A O 1
ATOM 858 N N . VAL A 1 105 ? 7.303 7.481 0.731 1.00 97.75 105 VAL A N 1
ATOM 859 C CA . VAL A 1 105 ? 6.243 6.705 0.103 1.00 97.75 105 VAL A CA 1
ATOM 860 C C . VAL A 1 105 ? 6.871 5.401 -0.368 1.00 97.75 105 VAL A C 1
ATOM 862 O O . VAL A 1 105 ? 7.632 5.387 -1.337 1.00 97.75 105 VAL A O 1
ATOM 865 N N . MET A 1 106 ? 6.603 4.315 0.353 1.00 98.31 106 MET A N 1
ATOM 866 C CA . MET A 1 106 ? 7.035 2.967 -0.022 1.00 98.31 106 MET A CA 1
ATOM 867 C C . MET A 1 106 ? 5.944 2.345 -0.893 1.00 98.31 106 MET A C 1
ATOM 869 O O . MET A 1 106 ? 4.857 2.044 -0.404 1.00 98.31 106 MET A O 1
ATOM 873 N N . ILE A 1 107 ? 6.205 2.198 -2.192 1.00 98.06 107 ILE A N 1
ATOM 874 C CA . ILE A 1 107 ? 5.174 1.904 -3.199 1.00 98.06 107 ILE A CA 1
ATOM 875 C C . ILE A 1 107 ? 5.673 0.943 -4.280 1.00 98.06 107 ILE A C 1
ATOM 877 O O . ILE A 1 107 ? 6.872 0.700 -4.415 1.00 98.06 107 ILE A O 1
ATOM 881 N N . ASP A 1 108 ? 4.734 0.386 -5.044 1.00 97.56 108 ASP A N 1
ATOM 882 C CA . ASP A 1 108 ? 4.974 -0.513 -6.173 1.00 97.56 108 ASP A CA 1
ATOM 883 C C . ASP A 1 108 ? 5.760 -1.784 -5.806 1.00 97.56 108 ASP A C 1
ATOM 885 O O . ASP A 1 108 ? 6.579 -2.314 -6.561 1.00 97.56 108 ASP A O 1
ATOM 889 N N . ALA A 1 109 ? 5.492 -2.280 -4.598 1.00 98.44 109 ALA A N 1
ATOM 890 C CA . ALA A 1 109 ? 6.200 -3.406 -4.027 1.00 98.44 109 ALA A CA 1
ATOM 891 C C . ALA A 1 109 ? 5.790 -4.748 -4.658 1.00 98.44 109 ALA A C 1
ATOM 893 O O . ALA A 1 109 ? 4.606 -5.017 -4.861 1.00 98.44 109 ALA A O 1
ATOM 894 N N . LYS A 1 110 ? 6.768 -5.617 -4.943 1.00 98.06 110 LYS A N 1
ATOM 895 C CA . LYS A 1 110 ? 6.559 -6.951 -5.538 1.00 98.06 110 LYS A CA 1
ATOM 896 C C . LYS A 1 110 ? 7.473 -8.000 -4.899 1.00 98.06 110 LYS A C 1
ATOM 898 O O . LYS A 1 110 ? 8.627 -7.684 -4.605 1.00 98.06 110 LYS A O 1
ATOM 903 N N . PRO A 1 111 ? 7.014 -9.252 -4.720 1.00 98.06 111 PRO A N 1
ATOM 904 C CA . PRO A 1 111 ? 7.835 -10.331 -4.189 1.00 98.06 111 PRO A CA 1
ATOM 905 C C . PRO A 1 111 ? 8.958 -10.704 -5.148 1.00 98.06 111 PRO A C 1
ATOM 907 O O . PRO A 1 111 ? 8.760 -10.823 -6.359 1.00 98.06 111 PRO A O 1
ATOM 910 N N . ILE A 1 112 ? 10.138 -10.929 -4.584 1.00 98.19 112 ILE A N 1
ATOM 911 C CA . ILE A 1 112 ? 11.304 -11.418 -5.305 1.00 98.19 112 ILE A CA 1
ATOM 912 C C . ILE A 1 112 ? 11.175 -12.944 -5.443 1.00 98.19 112 ILE A C 1
ATOM 914 O O . ILE A 1 112 ? 11.075 -13.636 -4.424 1.00 98.19 112 ILE A O 1
ATOM 918 N N . PRO A 1 113 ? 11.182 -13.498 -6.673 1.00 95.69 113 PRO A N 1
ATOM 919 C CA . PRO A 1 113 ? 11.007 -14.932 -6.895 1.00 95.69 113 PRO A CA 1
ATOM 920 C C . PRO A 1 113 ? 11.981 -15.797 -6.086 1.00 95.69 113 PRO A C 1
ATOM 922 O O . PRO A 1 113 ? 13.165 -15.482 -6.011 1.00 95.69 113 PRO A O 1
ATOM 925 N N . ASN A 1 114 ? 11.489 -16.924 -5.559 1.00 94.19 114 ASN A N 1
ATOM 926 C CA . ASN A 1 114 ? 12.252 -17.907 -4.771 1.00 94.19 114 ASN A CA 1
ATOM 927 C C . ASN A 1 114 ? 12.847 -17.367 -3.455 1.00 94.19 114 ASN A C 1
ATOM 929 O O . ASN A 1 114 ? 13.793 -17.944 -2.925 1.00 94.19 114 ASN A O 1
ATOM 933 N N . THR A 1 115 ? 12.289 -16.280 -2.918 1.00 96.44 115 THR A N 1
ATOM 934 C CA . THR A 1 115 ? 12.677 -15.695 -1.628 1.00 96.44 115 THR A CA 1
ATOM 935 C C . THR A 1 115 ? 11.433 -15.250 -0.851 1.00 96.44 115 THR A C 1
ATOM 937 O O . THR A 1 115 ? 10.332 -15.228 -1.403 1.00 96.44 115 THR A O 1
ATOM 940 N N . ASN A 1 116 ? 11.620 -14.821 0.400 1.00 95.56 116 ASN A N 1
ATOM 941 C CA . ASN A 1 116 ? 10.596 -14.105 1.172 1.00 95.56 116 ASN A CA 1
ATOM 942 C C . ASN A 1 116 ? 10.732 -12.573 1.073 1.00 95.56 116 ASN A C 1
ATOM 944 O O . ASN A 1 116 ? 10.042 -11.850 1.782 1.00 95.56 116 ASN A O 1
ATOM 948 N N . LYS A 1 117 ? 11.633 -12.061 0.228 1.00 98.44 117 LYS A N 1
ATOM 949 C CA . LYS A 1 117 ? 11.925 -10.628 0.110 1.00 98.44 117 LYS A CA 1
ATOM 950 C C . LYS A 1 117 ? 10.979 -9.961 -0.881 1.00 98.44 117 LYS A C 1
ATOM 952 O O . LYS A 1 117 ? 10.424 -10.610 -1.770 1.00 98.44 117 LYS A O 1
ATOM 957 N N . ILE A 1 118 ? 10.849 -8.644 -0.776 1.00 98.75 118 ILE A N 1
ATOM 958 C CA . ILE A 1 118 ? 10.193 -7.817 -1.793 1.00 98.75 118 ILE A CA 1
ATOM 959 C C . ILE A 1 118 ? 11.181 -6.800 -2.354 1.00 98.75 118 ILE A C 1
ATOM 961 O O . ILE A 1 118 ? 12.176 -6.464 -1.715 1.00 98.75 118 ILE A O 1
ATOM 965 N N . VAL A 1 119 ? 10.900 -6.299 -3.550 1.00 98.75 119 VAL A N 1
ATOM 966 C CA . VAL A 1 119 ? 11.461 -5.045 -4.056 1.00 98.75 119 VAL A CA 1
ATOM 967 C C . VAL A 1 119 ? 10.366 -3.988 -4.022 1.00 98.75 119 VAL A C 1
ATOM 969 O O . VAL A 1 119 ? 9.219 -4.314 -4.305 1.00 98.75 119 VAL A O 1
ATOM 972 N N . ALA A 1 120 ? 10.702 -2.750 -3.679 1.00 98.50 120 ALA A N 1
ATOM 973 C CA . ALA A 1 120 ? 9.793 -1.610 -3.674 1.00 98.50 120 ALA A CA 1
ATOM 974 C C . ALA A 1 120 ? 10.504 -0.335 -4.139 1.00 98.50 120 ALA A C 1
ATOM 976 O O . ALA A 1 120 ? 11.734 -0.227 -4.095 1.00 98.50 120 ALA A O 1
ATOM 977 N N . SER A 1 121 ? 9.713 0.649 -4.551 1.00 98.38 121 SER A N 1
ATOM 978 C CA . SER A 1 121 ? 10.158 2.022 -4.751 1.00 98.38 121 SER A CA 1
ATOM 979 C C . SER A 1 121 ? 10.060 2.774 -3.426 1.00 98.38 121 SER A C 1
ATOM 981 O O . SER A 1 121 ? 8.970 2.955 -2.885 1.00 98.38 121 SER A O 1
ATOM 983 N N . PHE A 1 122 ? 11.197 3.197 -2.873 1.00 98.19 122 PHE A N 1
ATOM 984 C CA . PHE A 1 122 ? 11.234 4.105 -1.725 1.00 98.19 122 PHE A CA 1
ATOM 985 C C . PHE A 1 122 ? 11.319 5.531 -2.267 1.00 98.19 122 PHE A C 1
ATOM 987 O O . PHE A 1 122 ? 12.406 6.059 -2.529 1.00 98.19 122 PHE A O 1
ATOM 994 N N . SER A 1 123 ? 10.156 6.135 -2.502 1.00 98.06 123 SER A N 1
ATOM 995 C CA . SER A 1 123 ? 10.054 7.511 -2.973 1.00 98.06 123 SER A CA 1
ATOM 996 C C . SER A 1 123 ? 10.232 8.478 -1.796 1.00 98.06 123 SER A C 1
ATOM 998 O O . SER A 1 123 ? 9.550 8.328 -0.784 1.00 98.06 123 SER A O 1
ATOM 1000 N N . PRO A 1 124 ? 11.119 9.484 -1.887 1.00 96.38 124 PRO A N 1
ATOM 1001 C CA . PRO A 1 124 ? 11.382 10.396 -0.777 1.00 96.38 124 PRO A CA 1
ATOM 1002 C C . PRO A 1 124 ? 10.222 11.373 -0.528 1.00 96.38 124 PRO A C 1
ATOM 1004 O O . PRO A 1 124 ? 9.500 11.752 -1.453 1.00 96.38 124 PRO A O 1
ATOM 1007 N N . GLY A 1 125 ? 10.096 11.840 0.716 1.00 94.62 125 GLY A N 1
ATOM 1008 C CA . GLY A 1 125 ? 9.136 12.864 1.124 1.00 94.62 125 GLY A CA 1
ATOM 1009 C C . GLY A 1 125 ? 7.686 12.412 0.955 1.00 94.62 125 GLY A C 1
ATOM 1010 O O . GLY A 1 125 ? 7.340 11.281 1.276 1.00 94.62 125 GLY A O 1
ATOM 1011 N N . HIS A 1 126 ? 6.851 13.302 0.415 1.00 93.56 126 HIS A N 1
ATOM 1012 C CA . HIS A 1 126 ? 5.436 13.046 0.111 1.00 93.56 126 HIS A CA 1
ATOM 1013 C C . HIS A 1 126 ? 5.232 12.372 -1.263 1.00 93.56 126 HIS A C 1
ATOM 1015 O O . HIS A 1 126 ? 4.205 12.546 -1.919 1.00 93.56 126 HIS A O 1
ATOM 1021 N N . GLY A 1 127 ? 6.245 11.653 -1.741 1.00 94.56 127 GLY A N 1
ATOM 1022 C CA . GLY A 1 127 ? 6.233 11.058 -3.066 1.00 94.56 127 GLY A CA 1
ATOM 1023 C C . GLY A 1 127 ? 6.726 12.025 -4.141 1.00 94.56 127 GLY A C 1
ATOM 1024 O O . GLY A 1 127 ? 6.599 13.245 -4.028 1.00 94.56 127 GLY A O 1
ATOM 1025 N N . ILE A 1 128 ? 7.276 11.472 -5.216 1.00 94.75 128 ILE A N 1
ATOM 1026 C CA . ILE A 1 128 ? 7.485 12.191 -6.475 1.00 94.75 128 ILE A CA 1
ATOM 1027 C C . ILE A 1 128 ? 6.618 11.553 -7.573 1.00 94.75 128 ILE A C 1
ATOM 1029 O O . ILE A 1 128 ? 6.160 10.419 -7.403 1.00 94.75 128 ILE A O 1
ATOM 1033 N N . PRO A 1 129 ? 6.334 12.272 -8.678 1.00 93.06 129 PRO A N 1
ATOM 1034 C CA . PRO A 1 129 ? 5.442 11.777 -9.724 1.00 93.06 129 PRO A CA 1
ATOM 1035 C C . PRO A 1 129 ? 5.833 10.396 -10.259 1.00 93.06 129 PRO A C 1
ATOM 1037 O O . PRO A 1 129 ? 7.006 10.021 -10.249 1.00 93.06 129 PRO A O 1
ATOM 1040 N N . GLU A 1 130 ? 4.840 9.670 -10.778 1.00 91.75 130 GLU A N 1
ATOM 1041 C CA . GLU A 1 130 ? 5.031 8.370 -11.441 1.00 91.75 130 GLU A CA 1
ATOM 1042 C C . GLU A 1 130 ? 5.622 7.283 -10.527 1.00 91.75 130 GLU A C 1
ATOM 1044 O O . GLU A 1 130 ? 6.349 6.410 -10.991 1.00 91.75 130 GLU A O 1
ATOM 1049 N N . HIS A 1 131 ? 5.367 7.374 -9.215 1.00 94.06 131 HIS A N 1
ATOM 1050 C CA . HIS A 1 131 ? 5.859 6.432 -8.196 1.00 94.06 131 HIS A CA 1
ATOM 1051 C C . HIS A 1 131 ? 7.390 6.274 -8.188 1.00 94.06 131 HIS A C 1
ATOM 1053 O O . HIS A 1 131 ? 7.932 5.277 -7.696 1.00 94.06 131 HIS A O 1
ATOM 1059 N N . MET A 1 132 ? 8.102 7.260 -8.740 1.00 96.88 132 MET A N 1
ATOM 1060 C CA . MET A 1 132 ? 9.547 7.211 -8.854 1.00 96.88 132 MET A CA 1
ATOM 1061 C C . MET A 1 132 ? 10.196 7.208 -7.469 1.00 96.88 132 MET A C 1
ATOM 1063 O O . MET A 1 132 ? 9.862 8.007 -6.603 1.00 96.88 132 MET A O 1
ATOM 1067 N N . GLY A 1 133 ? 11.182 6.353 -7.262 1.00 97.81 133 GLY A N 1
ATOM 1068 C CA . GLY A 1 133 ? 11.909 6.274 -6.005 1.00 97.81 133 GLY A CA 1
ATOM 1069 C C . GLY A 1 133 ? 13.165 5.433 -6.120 1.00 97.81 133 GLY A C 1
ATOM 1070 O O . GLY A 1 133 ? 13.557 4.969 -7.195 1.00 97.81 133 GLY A O 1
ATOM 1071 N N . PHE A 1 134 ? 13.844 5.266 -4.993 1.00 98.38 134 PHE A N 1
ATOM 1072 C CA . PHE A 1 134 ? 15.011 4.403 -4.939 1.00 98.38 134 PHE A CA 1
ATOM 1073 C C . PHE A 1 134 ? 14.562 2.949 -4.856 1.00 98.38 134 PHE A C 1
ATOM 1075 O O . PHE A 1 134 ? 13.823 2.569 -3.945 1.00 98.38 134 PHE A O 1
ATOM 1082 N N . VAL A 1 135 ? 15.025 2.133 -5.798 1.00 98.69 135 VAL A N 1
ATOM 1083 C CA . VAL A 1 135 ? 14.725 0.704 -5.826 1.00 98.69 135 VAL A CA 1
ATOM 1084 C C . VAL A 1 135 ? 15.402 0.060 -4.628 1.00 98.69 135 VAL A C 1
ATOM 1086 O O . VAL A 1 135 ? 16.623 0.156 -4.458 1.00 98.69 135 VAL A O 1
ATOM 1089 N N . THR A 1 136 ? 14.589 -0.556 -3.781 1.00 98.75 136 THR A N 1
ATOM 1090 C CA . THR A 1 136 ? 14.989 -1.020 -2.457 1.00 98.75 136 THR A CA 1
ATOM 1091 C C . THR A 1 136 ? 14.441 -2.416 -2.228 1.00 98.75 136 THR A C 1
ATOM 1093 O O . THR A 1 136 ? 13.255 -2.668 -2.426 1.00 98.75 136 THR A O 1
ATOM 1096 N N . ILE A 1 137 ? 15.320 -3.332 -1.834 1.00 98.75 137 ILE A N 1
ATOM 1097 C CA . ILE A 1 137 ? 14.952 -4.678 -1.402 1.00 98.75 137 ILE A CA 1
ATOM 1098 C C . ILE A 1 137 ? 14.615 -4.616 0.085 1.00 98.75 137 ILE A C 1
ATOM 1100 O O . ILE A 1 137 ? 15.337 -3.970 0.842 1.00 98.75 137 ILE A O 1
ATOM 1104 N N . VAL A 1 138 ? 13.549 -5.296 0.498 1.00 98.62 138 VAL A N 1
ATOM 1105 C CA . VAL A 1 138 ? 13.141 -5.425 1.900 1.00 98.62 138 VAL A CA 1
ATOM 1106 C C . VAL A 1 138 ? 13.050 -6.903 2.258 1.00 98.62 138 VAL A C 1
ATOM 1108 O O . VAL A 1 138 ? 12.362 -7.669 1.576 1.00 98.62 138 VAL A O 1
ATOM 1111 N N . ASP A 1 139 ? 13.730 -7.291 3.332 1.00 97.81 139 ASP A N 1
ATOM 1112 C CA . ASP A 1 139 ? 13.582 -8.593 3.977 1.00 97.81 139 ASP A CA 1
ATOM 1113 C C . ASP A 1 139 ? 12.593 -8.478 5.157 1.00 97.81 139 ASP A C 1
ATOM 1115 O O . ASP A 1 139 ? 12.847 -7.742 6.106 1.00 97.81 139 ASP A O 1
ATOM 1119 N N . PRO A 1 140 ? 11.437 -9.160 5.136 1.00 94.62 140 PRO A N 1
ATOM 1120 C CA . PRO A 1 140 ? 10.442 -8.996 6.193 1.00 94.62 140 PRO A CA 1
ATOM 1121 C C . PRO A 1 140 ? 10.807 -9.705 7.509 1.00 94.62 140 PRO A C 1
ATOM 1123 O O . PRO A 1 140 ? 10.072 -9.572 8.486 1.00 94.62 140 PRO A O 1
ATOM 1126 N N . ASN A 1 141 ? 11.907 -10.468 7.571 1.00 95.44 141 ASN A N 1
ATOM 1127 C CA . ASN A 1 141 ? 12.226 -11.310 8.731 1.00 95.44 141 ASN A CA 1
ATOM 1128 C C . ASN A 1 141 ? 12.576 -10.524 10.011 1.00 95.44 141 ASN A C 1
ATOM 1130 O O . ASN A 1 141 ? 12.467 -11.081 11.101 1.00 95.44 141 ASN A O 1
ATOM 1134 N N . GLY A 1 142 ? 12.972 -9.250 9.904 1.00 92.56 142 GLY A N 1
ATOM 1135 C CA . GLY A 1 142 ? 13.225 -8.375 11.063 1.00 92.56 142 GLY A CA 1
ATOM 1136 C C . GLY A 1 142 ? 11.964 -7.756 11.674 1.00 92.56 142 GLY A C 1
ATOM 1137 O O . GLY A 1 142 ? 12.038 -7.065 12.686 1.00 92.56 142 GLY A O 1
ATOM 1138 N N . GLY A 1 143 ? 10.795 -8.007 11.080 1.00 93.06 143 GLY A N 1
ATOM 1139 C CA . GLY A 1 143 ? 9.538 -7.376 11.465 1.00 93.06 143 GLY A CA 1
ATOM 1140 C C . GLY A 1 143 ? 9.237 -6.101 10.668 1.00 93.06 143 GLY A C 1
ATOM 1141 O O . GLY A 1 143 ? 10.033 -5.662 9.835 1.00 93.06 143 GLY A O 1
ATOM 1142 N N . PRO A 1 144 ? 8.061 -5.496 10.902 1.00 94.75 144 PRO A N 1
ATOM 1143 C CA . PRO A 1 144 ? 7.510 -4.463 10.029 1.00 94.75 144 PRO A CA 1
ATOM 1144 C C . PRO A 1 144 ? 8.231 -3.118 10.114 1.00 94.75 144 PRO A C 1
ATOM 1146 O O . PRO A 1 144 ? 7.926 -2.224 9.341 1.00 94.75 144 PRO A O 1
ATOM 1149 N N . ASP A 1 145 ? 9.158 -2.933 11.044 1.00 94.50 145 ASP A N 1
ATOM 1150 C CA . ASP A 1 145 ? 9.813 -1.647 11.281 1.00 94.50 145 ASP A CA 1
ATOM 1151 C C . ASP A 1 145 ? 11.333 -1.811 11.454 1.00 94.50 145 ASP A C 1
ATOM 1153 O O . ASP A 1 145 ? 12.001 -0.937 11.988 1.00 94.50 145 ASP A O 1
ATOM 1157 N N . ASP A 1 146 ? 11.928 -2.919 11.007 1.00 96.25 146 ASP A N 1
ATOM 1158 C CA . ASP A 1 146 ? 13.387 -3.054 11.038 1.00 96.25 146 ASP A CA 1
ATOM 1159 C C . ASP A 1 146 ? 14.017 -2.521 9.743 1.00 96.25 146 ASP A C 1
ATOM 1161 O O . ASP A 1 146 ? 14.184 -3.234 8.753 1.00 96.25 146 ASP A O 1
ATOM 1165 N N . MET A 1 147 ? 14.399 -1.242 9.745 1.00 96.06 147 MET A N 1
ATOM 1166 C CA . MET A 1 147 ? 15.056 -0.612 8.593 1.00 96.06 147 MET A CA 1
ATOM 1167 C C . MET A 1 147 ? 16.419 -1.222 8.233 1.00 96.06 147 MET A C 1
ATOM 1169 O O . MET A 1 147 ? 16.872 -1.022 7.103 1.00 96.06 147 MET A O 1
ATOM 1173 N N . GLN A 1 148 ? 17.064 -1.986 9.127 1.00 97.19 148 GLN A N 1
ATOM 1174 C CA . GLN A 1 148 ? 18.303 -2.704 8.793 1.00 97.19 148 GLN A CA 1
ATOM 1175 C C . GLN A 1 148 ? 18.054 -3.818 7.771 1.00 97.19 148 GLN A C 1
ATOM 1177 O O . GLN A 1 148 ? 18.969 -4.203 7.045 1.00 97.19 148 GLN A O 1
ATOM 1182 N N . MET A 1 149 ? 16.804 -4.271 7.647 1.00 97.44 149 MET A N 1
ATOM 1183 C CA . MET A 1 149 ? 16.382 -5.245 6.645 1.00 97.44 149 MET A CA 1
ATOM 1184 C C . MET A 1 149 ? 16.128 -4.638 5.259 1.00 97.44 149 MET A C 1
ATOM 1186 O O . MET A 1 149 ? 15.633 -5.318 4.356 1.00 97.44 149 MET A O 1
ATOM 1190 N N . THR A 1 150 ? 16.469 -3.362 5.062 1.00 98.12 150 THR A N 1
ATOM 1191 C CA . THR A 1 150 ? 16.372 -2.698 3.761 1.00 98.12 150 THR A CA 1
ATOM 1192 C C . THR A 1 150 ? 17.730 -2.594 3.085 1.00 98.12 150 THR A C 1
ATOM 1194 O O . THR A 1 150 ? 18.746 -2.269 3.696 1.00 98.12 150 THR A O 1
ATOM 1197 N N . ARG A 1 151 ? 17.747 -2.828 1.773 1.00 98.06 151 ARG A N 1
ATOM 1198 C CA . ARG A 1 151 ? 18.923 -2.634 0.927 1.00 98.06 151 ARG A CA 1
ATOM 1199 C C . ARG A 1 151 ? 18.536 -1.839 -0.305 1.00 98.06 151 ARG A C 1
ATOM 1201 O O . ARG A 1 151 ? 17.963 -2.376 -1.253 1.00 98.06 151 ARG A O 1
ATOM 1208 N N . ARG A 1 152 ? 18.873 -0.551 -0.308 1.00 98.12 152 ARG A N 1
ATOM 1209 C CA . ARG A 1 152 ? 18.773 0.293 -1.500 1.00 98.12 152 ARG A CA 1
ATOM 1210 C C . ARG A 1 152 ? 19.797 -0.179 -2.530 1.00 98.12 152 ARG A C 1
ATOM 1212 O O . ARG A 1 152 ? 20.993 -0.148 -2.257 1.00 98.12 152 ARG A O 1
ATOM 1219 N N . ILE A 1 153 ? 19.328 -0.577 -3.708 1.00 98.06 153 ILE A N 1
ATOM 1220 C CA . ILE A 1 153 ? 20.191 -1.061 -4.795 1.00 98.06 153 ILE A CA 1
ATOM 1221 C C . ILE A 1 153 ? 20.428 -0.000 -5.870 1.00 98.06 153 ILE A C 1
ATOM 1223 O O . ILE A 1 153 ? 21.464 -0.019 -6.520 1.00 98.06 153 ILE A O 1
ATOM 1227 N N . SER A 1 154 ? 19.527 0.972 -6.051 1.00 98.12 154 SER A N 1
ATOM 1228 C CA . SER A 1 154 ? 19.702 2.001 -7.082 1.00 98.12 154 SER A CA 1
ATOM 1229 C C . SER A 1 154 ? 20.354 3.285 -6.553 1.00 98.12 154 SER A C 1
ATOM 1231 O O . SER A 1 154 ? 19.959 3.851 -5.531 1.00 98.12 154 SER A O 1
ATOM 1233 N N . SER A 1 155 ? 21.325 3.831 -7.291 1.00 95.62 155 SER A N 1
ATOM 1234 C CA . SER A 1 155 ? 21.886 5.168 -7.018 1.00 95.62 155 SER A CA 1
ATOM 1235 C C . SER A 1 15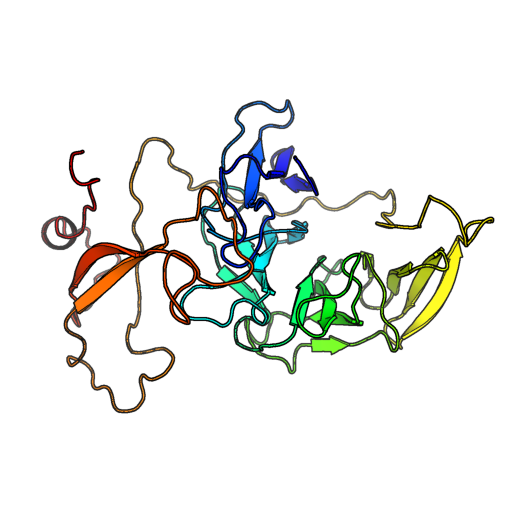5 ? 20.955 6.297 -7.479 1.00 95.62 155 SER A C 1
ATOM 1237 O O . SER A 1 155 ? 20.915 7.362 -6.863 1.00 95.62 155 SER A O 1
ATOM 1239 N N . LYS A 1 156 ? 20.160 6.041 -8.522 1.00 95.81 156 LYS A N 1
ATOM 1240 C CA . LYS A 1 156 ? 19.175 6.958 -9.109 1.00 95.81 156 LYS A CA 1
ATOM 1241 C C . LYS A 1 156 ? 17.752 6.501 -8.806 1.00 95.81 156 LYS A C 1
ATOM 1243 O O . LYS A 1 156 ? 17.530 5.364 -8.390 1.00 95.81 156 LYS A O 1
ATOM 1248 N N . SER A 1 157 ? 16.809 7.404 -9.036 1.00 96.69 157 SER A N 1
ATOM 1249 C CA . SER A 1 157 ? 15.386 7.109 -8.936 1.00 96.69 157 SER A CA 1
ATOM 1250 C C . SER A 1 157 ? 14.878 6.427 -10.210 1.00 96.69 157 SER A C 1
ATOM 1252 O O . SER A 1 157 ? 15.236 6.835 -11.319 1.00 96.69 157 SER A O 1
ATOM 1254 N N . TYR A 1 158 ? 14.054 5.401 -10.034 1.00 97.88 158 TYR A N 1
ATOM 1255 C CA . TYR A 1 158 ? 13.357 4.666 -11.086 1.00 97.88 158 TYR A CA 1
ATOM 1256 C C . TYR A 1 158 ? 11.895 4.479 -10.689 1.00 97.88 158 TYR A C 1
ATOM 1258 O O . TYR A 1 158 ? 11.536 4.648 -9.528 1.00 97.88 158 TYR A O 1
ATOM 1266 N N . ARG A 1 159 ? 11.063 4.106 -11.653 1.00 96.50 159 ARG A N 1
ATOM 1267 C CA . ARG A 1 159 ? 9.689 3.657 -11.431 1.00 96.50 159 ARG A CA 1
ATOM 1268 C C . ARG A 1 159 ? 9.537 2.199 -11.833 1.00 96.50 159 ARG A C 1
ATOM 1270 O O . ARG A 1 159 ? 10.378 1.646 -12.549 1.00 96.50 159 ARG A O 1
ATOM 1277 N N . ASP A 1 160 ? 8.448 1.618 -11.365 1.00 97.44 160 ASP A N 1
ATOM 1278 C CA . ASP A 1 160 ? 7.957 0.310 -11.768 1.00 97.44 160 ASP A CA 1
ATOM 1279 C C . ASP A 1 160 ? 8.942 -0.865 -11.595 1.00 97.44 160 ASP A C 1
ATOM 1281 O O . ASP A 1 160 ? 9.144 -1.627 -12.551 1.00 97.44 160 ASP A O 1
ATOM 1285 N N . PRO A 1 161 ? 9.617 -1.034 -10.435 1.00 98.25 161 PRO A N 1
ATOM 1286 C CA . PRO A 1 161 ? 10.507 -2.171 -10.240 1.00 98.25 161 PRO A CA 1
ATOM 1287 C C . PRO A 1 161 ? 9.762 -3.503 -10.404 1.00 98.25 161 PRO A C 1
ATOM 1289 O O . PRO A 1 161 ? 8.731 -3.763 -9.775 1.00 98.25 161 PRO A O 1
ATOM 1292 N N . TYR A 1 162 ? 10.328 -4.387 -11.225 1.00 98.25 162 TYR A N 1
ATOM 1293 C CA . TYR A 1 162 ? 9.833 -5.743 -11.432 1.00 98.25 162 TYR A CA 1
ATOM 1294 C C . TYR A 1 162 ? 10.962 -6.768 -11.231 1.00 98.25 162 TYR A C 1
ATOM 1296 O O . TYR A 1 162 ? 11.923 -6.783 -12.005 1.00 98.25 162 TYR A O 1
ATOM 1304 N N . PRO A 1 163 ? 10.872 -7.660 -10.230 1.00 97.94 163 PRO A N 1
ATOM 1305 C CA . PRO A 1 163 ? 11.946 -8.598 -9.923 1.00 97.94 163 PRO A CA 1
ATOM 1306 C C . PRO A 1 163 ? 11.975 -9.796 -10.885 1.00 97.94 163 PRO A C 1
ATOM 1308 O O . PRO A 1 163 ? 10.990 -10.524 -11.066 1.00 97.94 163 PRO A O 1
ATOM 1311 N N . LEU A 1 164 ? 13.140 -10.043 -11.489 1.00 97.12 164 LEU A N 1
ATOM 1312 C CA . LEU A 1 164 ? 13.405 -11.249 -12.279 1.00 97.12 164 LEU A CA 1
ATOM 1313 C C . LEU A 1 164 ? 14.055 -12.338 -11.424 1.00 97.12 164 LEU A C 1
ATOM 1315 O O . LEU A 1 164 ? 13.661 -13.500 -11.552 1.00 97.12 164 LEU A O 1
ATOM 1319 N N . SER A 1 165 ? 14.977 -11.934 -10.549 1.00 96.50 165 SER A N 1
ATOM 1320 C CA . SER A 1 165 ? 15.638 -12.708 -9.493 1.00 96.50 165 SER A CA 1
ATOM 1321 C C . SER A 1 165 ? 15.990 -11.770 -8.323 1.00 96.50 165 SER A C 1
ATOM 1323 O O . SER A 1 165 ? 15.606 -10.602 -8.332 1.00 96.50 165 SER A O 1
ATOM 1325 N N . GLU A 1 166 ? 16.714 -12.257 -7.314 1.00 96.38 166 GLU A N 1
ATOM 1326 C CA . GLU A 1 166 ? 17.174 -11.433 -6.183 1.00 96.38 166 GLU A CA 1
ATOM 1327 C C . GLU A 1 166 ? 18.242 -10.389 -6.557 1.00 96.38 166 GLU A C 1
ATOM 1329 O O . GLU A 1 166 ? 18.417 -9.403 -5.841 1.00 96.38 166 GLU A O 1
ATOM 1334 N N . ASP A 1 167 ? 18.918 -10.575 -7.694 1.00 97.50 167 ASP A N 1
ATOM 1335 C CA . ASP A 1 167 ? 20.020 -9.716 -8.145 1.00 97.50 167 ASP A CA 1
ATOM 1336 C C . ASP A 1 167 ? 19.763 -9.080 -9.521 1.00 97.50 167 ASP A C 1
ATOM 1338 O O . ASP A 1 167 ? 20.663 -8.474 -10.093 1.00 97.50 167 ASP A O 1
ATOM 1342 N N . LEU A 1 168 ? 18.549 -9.210 -10.073 1.00 98.12 168 LEU A N 1
ATOM 1343 C CA . LEU A 1 168 ? 18.188 -8.652 -11.378 1.00 98.12 168 LEU A CA 1
ATOM 1344 C C . LEU A 1 168 ? 16.732 -8.180 -11.417 1.00 98.12 168 LEU A C 1
ATOM 1346 O O . LEU A 1 168 ? 15.793 -8.949 -11.180 1.00 98.12 168 LEU A O 1
ATOM 1350 N N . PHE A 1 169 ? 16.549 -6.923 -11.805 1.00 98.62 169 PHE A N 1
ATOM 1351 C CA . PHE A 1 169 ? 15.267 -6.228 -11.829 1.00 98.62 169 PHE A CA 1
ATOM 1352 C C . PHE A 1 169 ? 15.072 -5.525 -13.173 1.00 98.62 169 PHE A C 1
ATOM 1354 O O . PHE A 1 169 ? 16.027 -5.015 -13.754 1.00 98.62 169 PHE A O 1
ATOM 1361 N N . LEU A 1 170 ? 13.833 -5.468 -13.657 1.00 98.56 170 LEU A N 1
ATOM 1362 C CA . LEU A 1 170 ? 13.431 -4.491 -14.668 1.00 98.56 170 LEU A CA 1
ATOM 1363 C C . LEU A 1 170 ? 13.008 -3.212 -13.959 1.00 98.56 170 LEU A C 1
ATOM 1365 O O . LEU A 1 170 ? 12.330 -3.267 -12.934 1.00 98.56 170 LEU A O 1
ATOM 1369 N N . VAL A 1 171 ? 13.386 -2.072 -14.520 1.00 98.44 171 VAL A N 1
ATOM 1370 C CA . VAL A 1 171 ? 13.010 -0.748 -14.026 1.00 98.44 171 VAL A CA 1
ATOM 1371 C C . VAL A 1 171 ? 12.740 0.182 -15.202 1.00 98.44 171 VAL A C 1
ATOM 1373 O O . VAL A 1 171 ? 13.305 0.005 -16.283 1.00 98.44 171 VAL A O 1
ATOM 1376 N N . ALA A 1 172 ? 11.908 1.198 -15.001 1.00 97.06 172 ALA A N 1
ATOM 1377 C CA . ALA A 1 172 ? 11.647 2.221 -16.005 1.00 97.06 172 ALA A CA 1
ATOM 1378 C C . ALA A 1 172 ? 12.054 3.616 -15.512 1.00 97.06 172 ALA A C 1
ATOM 1380 O O . ALA A 1 172 ? 12.127 3.902 -14.317 1.00 97.06 172 ALA A O 1
ATOM 1381 N N . ASN A 1 173 ? 12.349 4.508 -16.453 1.00 93.75 173 ASN A N 1
ATOM 1382 C CA . ASN A 1 173 ? 12.501 5.942 -16.217 1.00 93.75 173 ASN A CA 1
ATOM 1383 C C . ASN A 1 173 ? 12.126 6.717 -17.493 1.00 93.75 173 ASN A C 1
ATOM 1385 O O . ASN A 1 173 ? 11.536 6.165 -18.425 1.00 93.75 173 ASN A O 1
ATOM 1389 N N . THR A 1 174 ? 12.458 8.007 -17.556 1.00 89.94 174 THR A N 1
ATOM 1390 C CA . THR A 1 174 ? 12.179 8.841 -18.736 1.00 89.94 174 THR A CA 1
ATOM 1391 C C . THR A 1 174 ? 12.959 8.434 -19.988 1.00 89.94 174 THR A C 1
ATOM 1393 O O . THR A 1 174 ? 12.534 8.765 -21.089 1.00 89.94 174 THR A O 1
ATOM 1396 N N . LYS A 1 175 ? 14.070 7.701 -19.845 1.00 91.44 175 LYS A N 1
ATOM 1397 C CA . LYS A 1 175 ? 14.893 7.226 -20.966 1.00 91.44 175 LYS A CA 1
ATOM 1398 C C . LYS A 1 175 ? 14.434 5.886 -21.532 1.00 91.44 175 LYS A C 1
ATOM 1400 O O . LYS A 1 175 ? 14.836 5.550 -22.635 1.00 91.44 175 LYS A O 1
ATOM 1405 N N . GLY A 1 176 ? 13.615 5.127 -20.804 1.00 94.19 176 GLY A N 1
ATOM 1406 C CA . GLY A 1 176 ? 13.143 3.821 -21.254 1.00 94.19 176 GLY A CA 1
ATOM 1407 C C . GLY A 1 176 ? 13.137 2.760 -20.160 1.00 94.19 176 GLY A C 1
ATOM 1408 O O . GLY A 1 176 ? 12.980 3.083 -18.981 1.00 94.19 176 GLY A O 1
ATOM 1409 N N . ILE A 1 177 ? 13.291 1.504 -20.574 1.00 97.25 177 ILE A N 1
ATOM 1410 C CA . ILE A 1 177 ? 13.311 0.316 -19.713 1.00 97.25 177 ILE A CA 1
ATOM 1411 C C . ILE A 1 177 ? 14.750 -0.190 -19.606 1.00 97.25 177 ILE A C 1
ATOM 1413 O O . ILE A 1 177 ? 15.453 -0.294 -20.614 1.00 97.25 177 ILE A O 1
ATOM 1417 N N . HIS A 1 178 ? 15.169 -0.538 -18.392 1.00 98.12 178 HIS A N 1
ATOM 1418 C CA . HIS A 1 178 ? 16.530 -0.965 -18.074 1.00 98.12 178 HIS A CA 1
ATOM 1419 C C . HIS A 1 178 ? 16.507 -2.226 -17.213 1.00 98.12 178 HIS A C 1
ATOM 1421 O O . HIS A 1 178 ? 15.591 -2.422 -16.411 1.00 98.12 178 HIS A O 1
ATOM 1427 N N . PHE A 1 179 ? 17.543 -3.047 -17.338 1.00 98.50 179 PHE A N 1
ATOM 1428 C CA . PHE A 1 179 ? 17.956 -3.934 -16.265 1.00 98.50 179 PHE A CA 1
ATOM 1429 C C . PHE A 1 179 ? 18.642 -3.111 -15.176 1.00 98.50 179 PHE A C 1
ATOM 1431 O O . PHE A 1 179 ? 19.365 -2.158 -15.466 1.00 98.50 179 PHE A O 1
ATOM 1438 N N . LEU A 1 180 ? 18.424 -3.504 -13.929 1.00 98.62 180 LEU A N 1
ATOM 1439 C CA . LEU A 1 180 ? 19.138 -3.046 -12.747 1.00 98.62 180 LEU A CA 1
ATOM 1440 C C . LEU A 1 180 ? 19.609 -4.292 -11.997 1.00 98.62 180 LEU A C 1
ATOM 1442 O O . LEU A 1 180 ? 18.773 -5.126 -11.644 1.00 98.62 180 LEU A O 1
ATOM 1446 N N . ASN A 1 181 ? 20.913 -4.433 -11.765 1.00 98.12 181 ASN A N 1
ATOM 1447 C CA . ASN A 1 181 ? 21.430 -5.514 -10.924 1.00 98.12 181 ASN A CA 1
ATOM 1448 C C . ASN A 1 181 ? 21.490 -5.102 -9.445 1.00 98.12 181 ASN A C 1
ATOM 1450 O O . ASN A 1 181 ? 21.300 -3.931 -9.099 1.00 98.12 181 ASN A O 1
ATOM 1454 N N . GLY A 1 182 ? 21.743 -6.047 -8.540 1.00 95.69 182 GLY A N 1
ATOM 1455 C CA . GLY A 1 182 ? 21.793 -5.746 -7.110 1.00 95.69 182 GLY A CA 1
ATOM 1456 C C . GLY A 1 182 ? 23.047 -4.997 -6.656 1.00 95.69 182 GLY A C 1
ATOM 1457 O O . GLY A 1 182 ? 23.120 -4.647 -5.478 1.00 95.69 182 GLY A O 1
ATOM 1458 N N . GLN A 1 183 ? 24.004 -4.707 -7.540 1.00 96.44 183 GLN A N 1
ATOM 1459 C CA . GLN A 1 183 ? 25.118 -3.781 -7.289 1.00 96.44 183 GLN A CA 1
ATOM 1460 C C . GLN A 1 183 ? 24.790 -2.350 -7.753 1.00 96.44 183 GLN A C 1
ATOM 1462 O O . GLN A 1 183 ? 25.551 -1.421 -7.483 1.00 96.44 183 GLN A O 1
ATOM 1467 N N . GLY A 1 184 ? 23.636 -2.152 -8.397 1.00 97.12 184 GLY A N 1
ATOM 1468 C CA . GLY A 1 184 ? 23.152 -0.850 -8.841 1.00 97.12 184 GLY A CA 1
ATOM 1469 C C . GLY A 1 184 ? 23.590 -0.452 -10.248 1.00 97.12 184 GLY A C 1
ATOM 1470 O O . GLY A 1 184 ? 23.373 0.696 -10.652 1.00 97.12 184 GLY A O 1
ATOM 1471 N N . GLU A 1 185 ? 24.196 -1.375 -10.990 1.00 97.94 185 GLU A N 1
ATOM 1472 C CA . GLU A 1 185 ? 24.558 -1.198 -12.390 1.00 97.94 185 GLU A CA 1
ATOM 1473 C C . GLU A 1 185 ? 23.322 -1.380 -13.271 1.00 97.94 185 GLU A C 1
ATOM 1475 O O . GLU A 1 185 ? 22.415 -2.156 -12.954 1.00 97.94 185 GLU A O 1
ATOM 1480 N N . THR A 1 186 ? 23.277 -0.645 -14.381 1.00 98.00 186 THR A N 1
ATOM 1481 C CA . THR A 1 186 ? 22.121 -0.644 -15.278 1.00 98.00 186 THR A CA 1
ATOM 1482 C C . THR A 1 186 ? 22.501 -0.874 -16.723 1.00 98.00 186 THR A C 1
ATOM 1484 O O . THR A 1 186 ? 23.441 -0.249 -17.214 1.00 98.00 186 THR A O 1
ATOM 1487 N N . GLU A 1 187 ? 21.696 -1.673 -17.414 1.00 97.75 187 GLU A N 1
ATOM 1488 C CA . GLU A 1 187 ? 21.798 -1.930 -18.850 1.00 97.75 187 GLU A CA 1
ATOM 1489 C C . GLU A 1 187 ? 20.470 -1.575 -19.527 1.00 97.75 187 GLU A C 1
ATOM 1491 O O . GLU A 1 187 ? 19.405 -1.998 -19.081 1.00 97.75 187 GLU A O 1
ATOM 1496 N N . SER A 1 188 ? 20.506 -0.781 -20.595 1.00 97.06 188 SER A N 1
ATOM 1497 C CA . SER A 1 188 ? 19.290 -0.364 -21.299 1.00 97.06 188 SER A CA 1
ATOM 1498 C C . SER A 1 188 ? 18.747 -1.484 -22.182 1.00 97.06 188 SER A C 1
ATOM 1500 O O . SER A 1 188 ? 19.463 -2.049 -23.002 1.00 97.06 188 SER A O 1
ATOM 1502 N N . ILE A 1 189 ? 17.456 -1.776 -22.033 1.00 95.62 189 ILE A N 1
ATOM 1503 C CA . ILE A 1 189 ? 16.746 -2.818 -22.789 1.00 95.62 189 ILE A CA 1
ATOM 1504 C C . ILE A 1 189 ? 15.991 -2.196 -23.956 1.00 95.62 189 ILE A C 1
ATOM 1506 O O . ILE A 1 189 ? 15.952 -2.733 -25.061 1.00 95.62 189 ILE A O 1
ATOM 1510 N N . PHE A 1 190 ? 15.343 -1.065 -23.688 1.00 94.75 190 PHE A N 1
ATOM 1511 C CA . PHE A 1 190 ? 14.512 -0.379 -24.657 1.00 94.75 190 PHE A CA 1
ATOM 1512 C C . PHE A 1 190 ? 14.546 1.119 -24.404 1.00 94.75 190 PHE A C 1
ATOM 1514 O O . PHE A 1 190 ? 14.259 1.562 -23.293 1.00 94.75 190 PHE A O 1
ATOM 1521 N N . GLU A 1 191 ? 14.809 1.885 -25.457 1.00 92.12 191 GLU A N 1
ATOM 1522 C CA . GLU A 1 191 ? 14.708 3.340 -25.458 1.00 92.12 191 GLU A CA 1
ATOM 1523 C C . GLU A 1 191 ? 13.689 3.777 -26.523 1.00 92.12 191 GLU A C 1
ATOM 1525 O O . GLU A 1 191 ? 13.753 3.320 -27.673 1.00 92.12 191 GLU A O 1
ATOM 1530 N N . PRO A 1 192 ? 12.724 4.648 -26.184 1.00 86.88 192 PRO A N 1
ATOM 1531 C CA . PRO A 1 192 ? 11.791 5.170 -27.166 1.00 86.88 192 PRO A CA 1
ATOM 1532 C C . PRO A 1 192 ? 12.529 6.087 -28.151 1.00 86.88 192 PRO A C 1
ATOM 1534 O O . PRO A 1 192 ? 13.295 6.962 -27.759 1.00 86.88 192 PRO A O 1
ATOM 1537 N N . LYS A 1 193 ? 12.240 5.945 -29.451 1.00 82.44 193 LYS A N 1
ATOM 1538 C CA . LYS A 1 193 ? 12.857 6.763 -30.519 1.00 82.44 193 LYS A CA 1
ATOM 1539 C C . LYS A 1 193 ? 12.577 8.268 -30.395 1.00 82.44 193 LYS A C 1
ATOM 1541 O O . LYS A 1 193 ? 13.270 9.068 -31.012 1.00 82.44 193 LYS A O 1
ATOM 1546 N N . GLN A 1 194 ? 11.533 8.644 -29.658 1.00 76.06 194 GLN A N 1
ATOM 1547 C CA . GLN A 1 194 ? 11.166 10.027 -29.367 1.00 76.06 194 GLN A CA 1
ATOM 1548 C C . GLN A 1 194 ? 11.090 10.188 -27.848 1.00 76.06 194 GLN A C 1
ATOM 1550 O O . GLN A 1 194 ? 10.178 9.659 -27.217 1.00 76.06 194 GLN A O 1
ATOM 1555 N N . THR A 1 195 ? 12.056 10.898 -27.270 1.00 62.59 195 THR A N 1
ATOM 1556 C CA . THR A 1 195 ? 12.170 11.119 -25.818 1.00 62.59 195 THR A CA 1
ATOM 1557 C C . THR A 1 195 ? 11.299 12.273 -25.312 1.00 62.59 195 THR A C 1
ATOM 1559 O O . THR A 1 195 ? 10.951 12.289 -24.138 1.00 62.59 195 THR A O 1
ATOM 1562 N N . ASP A 1 196 ? 10.881 13.183 -26.200 1.00 63.53 196 ASP A N 1
ATOM 1563 C CA . ASP A 1 196 ? 9.975 14.313 -25.902 1.00 63.53 196 ASP A CA 1
ATOM 1564 C C . ASP A 1 196 ? 8.488 13.957 -26.102 1.00 63.53 196 ASP A C 1
ATOM 1566 O O . ASP A 1 196 ? 7.622 14.820 -26.258 1.00 63.53 196 ASP A O 1
ATOM 1570 N N . ALA A 1 197 ? 8.171 12.666 -26.179 1.00 57.88 197 ALA A N 1
ATOM 1571 C CA . ALA A 1 197 ? 6.860 12.217 -26.607 1.00 57.88 197 ALA A CA 1
ATOM 1572 C C . ALA A 1 197 ? 5.793 12.341 -25.507 1.00 57.88 197 ALA A C 1
ATOM 1574 O O . ALA A 1 197 ? 6.031 12.115 -24.323 1.00 57.88 197 ALA A O 1
ATOM 1575 N N . ARG A 1 198 ? 4.548 12.532 -25.963 1.00 74.12 198 ARG A N 1
ATOM 1576 C CA . ARG A 1 198 ? 3.290 12.244 -25.243 1.00 74.12 198 ARG A CA 1
ATOM 1577 C C . ARG A 1 198 ? 3.291 10.888 -24.503 1.00 74.12 198 ARG A C 1
ATOM 1579 O O . ARG A 1 198 ? 2.457 10.685 -23.626 1.00 74.12 198 ARG A O 1
ATOM 1586 N N . TRP A 1 199 ? 4.173 9.960 -24.882 1.00 79.12 199 TRP A N 1
ATOM 1587 C CA . TRP A 1 199 ? 4.231 8.577 -24.413 1.00 79.12 199 TRP A CA 1
ATOM 1588 C C . TRP A 1 199 ? 5.520 8.316 -23.634 1.00 79.12 199 TRP A C 1
ATOM 1590 O O . TRP A 1 199 ? 6.606 8.656 -24.097 1.00 79.12 199 TRP A O 1
ATOM 1600 N N . GLN A 1 200 ? 5.399 7.661 -22.481 1.00 87.00 200 GLN A N 1
ATOM 1601 C CA . GLN A 1 200 ? 6.523 7.268 -21.633 1.00 87.00 200 GLN A CA 1
ATOM 1602 C C . GLN A 1 200 ? 6.510 5.756 -21.388 1.00 87.00 200 GLN A C 1
ATOM 1604 O O . GLN A 1 200 ? 5.460 5.121 -21.475 1.00 87.00 200 GLN A O 1
ATOM 1609 N N . CYS A 1 201 ? 7.674 5.186 -21.072 1.00 91.31 201 CYS A N 1
ATOM 1610 C CA . CYS A 1 201 ? 7.784 3.786 -20.664 1.00 91.31 201 CYS A CA 1
ATOM 1611 C C . CYS A 1 201 ? 7.412 3.623 -19.187 1.00 91.31 201 CYS A C 1
ATOM 1613 O O . CYS A 1 201 ? 7.945 4.349 -18.341 1.00 91.31 201 CYS A O 1
ATOM 1615 N N . HIS A 1 202 ? 6.540 2.650 -18.922 1.00 93.00 202 HIS A N 1
ATOM 1616 C CA . HIS A 1 202 ? 5.980 2.307 -17.615 1.00 93.00 202 HIS A CA 1
ATOM 1617 C C . HIS A 1 202 ? 5.739 0.800 -17.514 1.00 93.00 202 HIS A C 1
ATOM 1619 O O . HIS A 1 202 ? 5.603 0.125 -18.536 1.00 93.00 202 HIS A O 1
ATOM 1625 N N . GLU A 1 203 ? 5.673 0.304 -16.283 1.00 94.25 203 GLU A N 1
ATOM 1626 C CA . GLU A 1 203 ? 5.243 -1.047 -15.905 1.00 94.25 203 GLU A CA 1
ATOM 1627 C C . GLU A 1 203 ? 5.844 -2.189 -16.755 1.00 94.25 203 GLU A C 1
ATOM 1629 O O . GLU A 1 203 ? 5.105 -2.963 -17.377 1.00 94.25 203 GLU A O 1
ATOM 1634 N N . PRO A 1 204 ? 7.182 -2.354 -16.800 1.00 96.06 204 PRO A N 1
ATOM 1635 C CA . PRO A 1 204 ? 7.789 -3.461 -17.525 1.00 96.06 204 PRO A CA 1
ATOM 1636 C C . PRO A 1 204 ? 7.393 -4.801 -16.885 1.00 96.06 204 PRO A C 1
ATOM 1638 O O . PRO A 1 204 ? 7.777 -5.113 -15.759 1.00 96.06 204 PRO A O 1
ATOM 1641 N N . ARG A 1 205 ? 6.632 -5.624 -17.619 1.00 94.25 205 ARG A N 1
ATOM 1642 C CA . ARG A 1 205 ? 6.170 -6.944 -17.160 1.00 94.25 205 ARG A CA 1
ATOM 1643 C C . ARG A 1 205 ? 6.575 -8.041 -18.154 1.00 94.25 205 ARG A C 1
ATOM 1645 O O . ARG A 1 205 ? 6.090 -8.040 -19.285 1.00 94.25 205 ARG A O 1
ATOM 1652 N N . PRO A 1 206 ? 7.433 -9.000 -17.768 1.00 93.56 206 PRO A N 1
ATOM 1653 C CA . PRO A 1 206 ? 7.797 -10.118 -18.627 1.00 93.56 206 PRO A CA 1
ATOM 1654 C C . PRO A 1 206 ? 6.624 -11.095 -18.777 1.00 93.56 206 PRO A C 1
ATOM 1656 O O . PRO A 1 206 ? 5.991 -11.484 -17.793 1.00 93.56 206 PRO A O 1
ATOM 1659 N N . LEU A 1 207 ? 6.381 -11.564 -20.002 1.00 93.69 207 LEU A N 1
ATOM 1660 C CA . LEU A 1 207 ? 5.430 -12.641 -20.264 1.00 93.69 207 LEU A CA 1
ATOM 1661 C C . LEU A 1 207 ? 6.104 -13.990 -19.984 1.00 93.69 207 LEU A C 1
ATOM 1663 O O . LEU A 1 207 ? 6.838 -14.515 -20.818 1.00 93.69 207 LEU A O 1
ATOM 1667 N N . ARG A 1 208 ? 5.876 -14.541 -18.789 1.00 90.56 208 ARG A N 1
ATOM 1668 C CA . ARG A 1 208 ? 6.419 -15.840 -18.367 1.00 90.56 208 ARG A CA 1
ATOM 1669 C C . ARG A 1 208 ? 5.411 -16.626 -17.538 1.00 90.56 208 ARG A C 1
ATOM 1671 O O . ARG A 1 208 ? 4.563 -16.040 -16.866 1.00 90.56 208 ARG A O 1
ATOM 1678 N N . ALA A 1 209 ? 5.537 -17.951 -17.550 1.00 89.62 209 ALA A N 1
ATOM 1679 C CA . ALA A 1 209 ? 4.831 -18.795 -16.594 1.00 89.62 209 ALA A CA 1
ATOM 1680 C C . ALA A 1 209 ? 5.278 -18.454 -15.162 1.00 89.62 209 ALA A C 1
ATOM 1682 O O . ALA A 1 209 ? 6.436 -18.101 -14.927 1.00 89.62 209 ALA A O 1
ATOM 1683 N N . ARG A 1 210 ? 4.357 -18.567 -14.204 1.00 87.12 210 ARG A N 1
ATOM 1684 C CA . ARG A 1 210 ? 4.627 -18.351 -12.780 1.00 87.12 210 ARG A CA 1
ATOM 1685 C C . ARG A 1 210 ? 3.921 -19.404 -11.939 1.00 87.12 210 ARG A C 1
ATOM 1687 O O . ARG A 1 210 ? 2.856 -19.887 -12.323 1.00 87.12 210 ARG A O 1
ATOM 1694 N N . VAL A 1 211 ? 4.498 -19.713 -10.783 1.00 89.75 211 VAL A N 1
ATOM 1695 C CA . VAL A 1 211 ? 3.804 -20.482 -9.747 1.00 89.75 211 VAL A CA 1
ATOM 1696 C C . VAL A 1 211 ? 2.644 -19.630 -9.233 1.00 89.75 211 VAL A C 1
ATOM 1698 O O . VAL A 1 211 ? 2.780 -18.414 -9.066 1.00 89.75 211 VAL A O 1
ATOM 1701 N N . ARG A 1 212 ? 1.481 -20.256 -9.064 1.00 92.88 212 ARG A N 1
ATOM 1702 C CA . ARG A 1 212 ? 0.313 -19.608 -8.469 1.00 92.88 212 ARG A CA 1
ATOM 1703 C C . ARG A 1 212 ? 0.532 -19.482 -6.962 1.00 92.88 212 ARG A C 1
ATOM 1705 O O . ARG A 1 212 ? 1.031 -20.418 -6.346 1.00 92.88 212 ARG A O 1
ATOM 1712 N N . GLU A 1 213 ? 0.179 -18.335 -6.396 1.00 95.94 213 GLU A N 1
ATOM 1713 C CA . GLU A 1 213 ? 0.292 -18.071 -4.962 1.00 95.94 213 GLU A CA 1
ATOM 1714 C C . GLU A 1 213 ? -0.620 -19.001 -4.154 1.00 95.94 213 GLU A C 1
ATOM 1716 O O . GLU A 1 213 ? -1.570 -19.582 -4.693 1.00 95.94 213 GLU A O 1
ATOM 1721 N N . ALA A 1 214 ? -0.334 -19.150 -2.859 1.00 95.94 214 ALA A N 1
ATOM 1722 C CA . ALA A 1 214 ? -1.172 -19.953 -1.982 1.00 95.94 214 ALA A CA 1
ATOM 1723 C C . ALA A 1 214 ? -2.613 -19.417 -1.971 1.00 95.94 214 ALA A C 1
ATOM 1725 O O . ALA A 1 214 ? -2.845 -18.217 -1.844 1.00 95.94 214 ALA A O 1
ATOM 1726 N N . ASN A 1 215 ? -3.588 -20.317 -2.106 1.00 94.00 215 ASN A N 1
ATOM 1727 C CA . ASN A 1 215 ? -4.995 -19.965 -1.972 1.00 94.00 215 ASN A CA 1
ATOM 1728 C C . ASN A 1 215 ? -5.437 -20.210 -0.527 1.00 94.00 215 ASN A C 1
ATOM 1730 O O . ASN A 1 215 ? -5.544 -21.363 -0.104 1.00 94.00 215 ASN A O 1
ATOM 1734 N N . THR A 1 216 ? -5.665 -19.140 0.228 1.00 87.25 216 THR A N 1
ATOM 1735 C CA . THR A 1 216 ? -6.139 -19.221 1.610 1.00 87.25 216 THR A CA 1
ATOM 1736 C C . THR A 1 216 ? -7.658 -19.372 1.651 1.00 87.25 216 THR A C 1
ATOM 1738 O O . THR A 1 216 ? -8.385 -18.822 0.822 1.00 87.25 216 THR A O 1
ATOM 1741 N N . ALA A 1 217 ? -8.155 -20.151 2.613 1.00 89.00 217 ALA A N 1
ATOM 1742 C CA . ALA A 1 217 ? -9.590 -20.262 2.832 1.00 89.00 217 ALA A CA 1
ATOM 1743 C C . ALA A 1 217 ? -10.153 -18.903 3.276 1.00 89.00 217 ALA A C 1
ATOM 1745 O O . ALA A 1 217 ? -9.562 -18.214 4.105 1.00 89.00 217 ALA A O 1
ATOM 1746 N N . SER A 1 218 ? -11.298 -18.527 2.713 1.00 90.06 218 SER A N 1
ATOM 1747 C CA . SER A 1 218 ? -11.984 -17.289 3.075 1.00 90.06 218 SER A CA 1
ATOM 1748 C C . SER A 1 218 ? -12.647 -17.428 4.445 1.00 90.06 218 SER A C 1
ATOM 1750 O O . SER A 1 218 ? -13.389 -18.380 4.679 1.00 90.06 218 SER A O 1
ATOM 1752 N N . HIS A 1 219 ? -12.451 -16.426 5.295 1.00 87.38 219 HIS A N 1
ATOM 1753 C CA . HIS A 1 219 ? -13.166 -16.210 6.555 1.00 87.38 219 HIS A CA 1
ATOM 1754 C C . HIS A 1 219 ? -14.208 -15.086 6.436 1.00 87.38 219 HIS A C 1
ATOM 1756 O O . HIS A 1 219 ? -14.823 -14.686 7.420 1.00 87.38 219 HIS A O 1
ATOM 1762 N N . TYR A 1 220 ? -14.412 -14.550 5.229 1.00 86.44 220 TYR A N 1
ATOM 1763 C CA . TYR A 1 220 ? -15.445 -13.555 4.970 1.00 86.44 220 TYR A CA 1
ATOM 1764 C C . TYR A 1 220 ? -16.859 -14.120 5.178 1.00 86.44 220 TYR A C 1
ATOM 1766 O O . TYR A 1 220 ? -17.313 -14.989 4.431 1.00 86.44 220 TYR A O 1
ATOM 1774 N N . GLU A 1 221 ? -17.575 -13.552 6.149 1.00 85.81 221 GLU A N 1
ATOM 1775 C CA . GLU A 1 221 ? -18.963 -13.883 6.474 1.00 85.81 221 GLU A CA 1
ATOM 1776 C C . GLU A 1 221 ? -19.902 -12.709 6.126 1.00 85.81 221 GLU A C 1
ATOM 1778 O O . GLU A 1 221 ? -20.126 -11.823 6.952 1.00 85.81 221 GLU A O 1
ATOM 1783 N N . PRO A 1 222 ? -20.498 -12.670 4.917 1.00 80.25 222 PRO A N 1
ATOM 1784 C CA . PRO A 1 222 ? -21.337 -11.546 4.481 1.00 80.25 222 PRO A CA 1
ATOM 1785 C C . PRO A 1 222 ? -22.630 -11.379 5.291 1.00 80.25 222 PRO A C 1
ATOM 1787 O O . PRO A 1 222 ? -23.235 -10.309 5.263 1.00 80.25 222 PRO A O 1
ATOM 1790 N N . ALA A 1 223 ? -23.077 -12.431 5.981 1.00 86.44 223 ALA A N 1
ATOM 1791 C CA . ALA A 1 223 ? -24.291 -12.400 6.790 1.00 86.44 223 ALA A CA 1
ATOM 1792 C C . ALA A 1 223 ? -24.114 -11.628 8.110 1.00 86.44 223 ALA A C 1
ATOM 1794 O O . ALA A 1 223 ? -25.112 -11.220 8.704 1.00 86.44 223 ALA A O 1
ATOM 1795 N N . SER A 1 224 ? -22.874 -11.406 8.564 1.00 84.44 224 SER A N 1
ATOM 1796 C CA . SER A 1 224 ? -22.601 -10.670 9.796 1.00 84.44 224 SER A CA 1
ATOM 1797 C C . SER A 1 224 ? -22.263 -9.210 9.505 1.00 84.44 224 SER A C 1
ATOM 1799 O O . SER A 1 224 ? -21.315 -8.898 8.788 1.00 84.44 224 SER A O 1
ATOM 1801 N N . ALA A 1 225 ? -23.018 -8.289 10.104 1.00 85.44 225 ALA A N 1
ATOM 1802 C CA . ALA A 1 225 ? -22.745 -6.853 10.013 1.00 85.44 225 ALA A CA 1
ATOM 1803 C C . ALA A 1 225 ? -21.623 -6.385 10.961 1.00 85.44 225 ALA A C 1
ATOM 1805 O O . ALA A 1 225 ? -21.210 -5.227 10.894 1.00 85.44 225 ALA A O 1
ATOM 1806 N N . THR A 1 226 ? -21.152 -7.259 11.855 1.00 85.00 226 THR A N 1
ATOM 1807 C CA . THR A 1 226 ? -20.178 -6.945 12.909 1.00 85.00 226 THR A CA 1
ATOM 1808 C C . THR A 1 226 ? -19.084 -8.006 12.974 1.00 85.00 226 THR A C 1
ATOM 1810 O O . THR A 1 226 ? -19.354 -9.194 12.804 1.00 85.00 226 THR A O 1
ATOM 1813 N N . GLY A 1 227 ? -17.854 -7.581 13.261 1.00 82.25 227 GLY A N 1
ATOM 1814 C CA . GLY A 1 227 ? -16.717 -8.463 13.527 1.00 82.25 227 GLY A CA 1
ATOM 1815 C C . GLY A 1 227 ? -16.281 -8.403 14.990 1.00 82.25 227 GLY A C 1
ATOM 1816 O O . GLY A 1 227 ? -16.795 -7.601 15.769 1.00 82.25 227 GLY A O 1
ATOM 1817 N N . ARG A 1 228 ? -15.308 -9.241 15.352 1.00 84.00 228 ARG A N 1
ATOM 1818 C CA . ARG A 1 228 ? -14.654 -9.224 16.666 1.00 84.00 228 ARG A CA 1
ATOM 1819 C C . ARG A 1 228 ? -13.161 -9.000 16.482 1.00 84.00 228 ARG A C 1
ATOM 1821 O O . ARG A 1 228 ? -12.560 -9.584 15.584 1.00 84.00 228 ARG A O 1
ATOM 1828 N N . LEU A 1 229 ? -12.585 -8.163 17.335 1.00 84.31 229 LEU A N 1
ATOM 1829 C CA . LEU A 1 229 ? -11.151 -7.926 17.410 1.00 84.31 229 LEU A CA 1
ATOM 1830 C C . LEU A 1 229 ? -10.692 -8.243 18.828 1.00 84.31 229 LEU A C 1
ATOM 1832 O O . LEU A 1 229 ? -11.365 -7.887 19.792 1.00 84.31 229 LEU A O 1
ATOM 1836 N N . PHE A 1 230 ? -9.555 -8.919 18.928 1.00 84.56 230 PHE A N 1
ATOM 1837 C CA . PHE A 1 230 ? -8.924 -9.261 20.191 1.00 84.56 230 PHE A CA 1
ATOM 1838 C C . PHE A 1 230 ? -7.591 -8.523 20.297 1.00 84.56 230 PHE A C 1
ATOM 1840 O O . PHE A 1 230 ? -6.775 -8.589 19.376 1.00 84.56 230 PHE A O 1
ATOM 1847 N N . LEU A 1 231 ? -7.381 -7.820 21.410 1.00 85.69 231 LEU A N 1
ATOM 1848 C CA . LEU A 1 231 ? -6.113 -7.185 21.751 1.00 85.69 231 LEU A CA 1
ATOM 1849 C C . LEU A 1 231 ? -5.477 -7.980 22.890 1.00 85.69 231 LEU A C 1
ATOM 1851 O O . LEU A 1 231 ? -6.008 -7.996 23.994 1.00 85.69 231 LEU A O 1
ATOM 1855 N N . ALA A 1 232 ? -4.358 -8.645 22.605 1.00 86.56 232 ALA A N 1
ATOM 1856 C CA . ALA A 1 232 ? -3.737 -9.570 23.551 1.00 86.56 232 ALA A CA 1
ATOM 1857 C C . ALA A 1 232 ? -3.060 -8.873 24.740 1.00 86.56 232 ALA A C 1
ATOM 1859 O O . ALA A 1 232 ? -3.101 -9.392 25.849 1.00 86.56 232 ALA A O 1
ATOM 1860 N N . ASP A 1 233 ? -2.419 -7.722 24.514 1.00 87.62 233 ASP A N 1
ATOM 1861 C CA . ASP A 1 233 ? -1.750 -6.963 25.571 1.00 87.62 233 ASP A CA 1
ATOM 1862 C C . ASP A 1 233 ? -1.827 -5.463 25.274 1.00 87.62 233 ASP A C 1
ATOM 1864 O O . ASP A 1 233 ? -1.156 -4.955 24.375 1.00 87.62 233 ASP A O 1
ATOM 1868 N N . VAL A 1 234 ? -2.665 -4.748 26.026 1.00 89.25 234 VAL A N 1
ATOM 1869 C CA . VAL A 1 234 ? -2.853 -3.295 25.880 1.00 89.25 234 VAL A CA 1
ATOM 1870 C C . VAL A 1 234 ? -1.631 -2.492 26.341 1.00 89.25 234 VAL A C 1
ATOM 1872 O O . VAL A 1 234 ? -1.459 -1.344 25.943 1.00 89.25 234 VAL A O 1
ATOM 1875 N N . TYR A 1 235 ? -0.741 -3.111 27.121 1.00 90.31 235 TYR A N 1
ATOM 1876 C CA . TYR A 1 235 ? 0.466 -2.482 27.659 1.00 90.31 235 TYR A CA 1
ATOM 1877 C C . TYR A 1 235 ? 1.656 -2.534 26.690 1.00 90.31 235 TYR A C 1
ATOM 1879 O O . TYR A 1 235 ? 2.730 -2.012 26.992 1.00 90.31 235 TYR A O 1
ATOM 1887 N N . GLN A 1 236 ? 1.487 -3.141 25.511 1.00 87.94 236 GLN A N 1
ATOM 1888 C CA . GLN A 1 236 ? 2.495 -3.152 24.454 1.00 87.94 236 GLN A CA 1
ATOM 1889 C C . GLN A 1 236 ? 2.166 -2.098 23.398 1.00 87.94 236 GLN A C 1
ATOM 1891 O O . GLN A 1 236 ? 1.276 -2.268 22.567 1.00 87.94 236 GLN A O 1
ATOM 1896 N N . GLY A 1 237 ? 2.911 -0.995 23.406 1.00 83.56 237 GLY A N 1
ATOM 1897 C CA . GLY A 1 237 ? 2.693 0.085 22.455 1.00 83.56 237 GLY A CA 1
ATOM 1898 C C . GLY A 1 237 ? 3.539 1.319 22.727 1.00 83.56 237 GLY A C 1
ATOM 1899 O O . GLY A 1 237 ? 4.414 1.340 23.592 1.00 83.56 237 GLY A O 1
ATOM 1900 N N . ARG A 1 238 ? 3.271 2.377 21.962 1.00 79.56 238 ARG A N 1
ATOM 1901 C CA . ARG A 1 238 ? 3.923 3.677 22.157 1.00 79.56 238 ARG A CA 1
ATOM 1902 C C . ARG A 1 238 ? 3.398 4.330 23.432 1.00 79.56 238 ARG A C 1
ATOM 1904 O O . ARG A 1 238 ? 2.210 4.233 23.715 1.00 79.56 238 ARG A O 1
ATOM 1911 N N . ASN A 1 239 ? 4.266 5.049 24.139 1.00 86.69 239 ASN A N 1
ATOM 1912 C CA . ASN A 1 239 ? 3.921 5.806 25.349 1.00 86.69 239 ASN A CA 1
ATOM 1913 C C . ASN A 1 239 ? 3.313 4.952 26.482 1.00 86.69 239 ASN A C 1
ATOM 1915 O O . ASN A 1 239 ? 2.505 5.457 27.252 1.00 86.69 239 ASN A O 1
ATOM 1919 N N . MET A 1 240 ? 3.696 3.674 26.582 1.00 91.88 240 MET A N 1
ATOM 1920 C CA . MET A 1 240 ? 3.295 2.780 27.683 1.00 91.88 240 MET A CA 1
ATOM 1921 C C . MET A 1 240 ? 4.300 2.771 28.850 1.00 91.88 240 MET A C 1
ATOM 1923 O O . MET A 1 240 ? 4.093 2.079 29.843 1.00 91.88 240 MET A O 1
ATOM 1927 N N . GLU A 1 241 ? 5.407 3.518 28.748 1.00 93.31 241 GLU A N 1
ATOM 1928 C CA . GLU A 1 241 ? 6.411 3.607 29.813 1.00 93.31 241 GLU A CA 1
ATOM 1929 C C . GLU A 1 241 ? 5.793 4.170 31.101 1.00 93.31 241 GLU A C 1
ATOM 1931 O O . GLU A 1 241 ? 5.149 5.217 31.092 1.00 93.31 241 GLU A O 1
ATOM 1936 N N . GLY A 1 242 ? 5.998 3.461 32.212 1.00 93.62 242 GLY A N 1
ATOM 1937 C CA . GLY A 1 242 ? 5.489 3.848 33.527 1.00 93.62 242 GLY A CA 1
ATOM 1938 C C . GLY A 1 242 ? 4.032 3.468 33.802 1.00 93.62 242 GLY A C 1
ATOM 1939 O O . GLY A 1 242 ? 3.635 3.537 34.960 1.00 93.62 242 GLY A O 1
ATOM 1940 N N . ILE A 1 243 ? 3.272 3.022 32.795 1.00 93.50 243 ILE A N 1
ATOM 1941 C CA . ILE A 1 243 ? 1.887 2.575 32.977 1.00 93.50 243 ILE A CA 1
ATOM 1942 C C . ILE A 1 243 ? 1.876 1.171 33.586 1.00 93.50 243 ILE A C 1
ATOM 1944 O O . ILE A 1 243 ? 2.425 0.224 33.015 1.00 93.50 243 ILE A O 1
ATOM 1948 N N . GLN A 1 244 ? 1.266 1.031 34.760 1.00 91.88 244 GLN A N 1
ATOM 1949 C CA . GLN A 1 244 ? 1.212 -0.238 35.486 1.00 91.88 244 GLN A CA 1
ATOM 1950 C C . GLN A 1 244 ? 0.023 -1.095 35.037 1.00 91.88 244 GLN A C 1
ATOM 1952 O O . GLN A 1 244 ? -1.024 -0.589 34.626 1.00 91.88 244 GLN A O 1
ATOM 1957 N N . ARG A 1 245 ? 0.162 -2.424 35.141 1.00 90.88 245 ARG A N 1
ATOM 1958 C CA . ARG A 1 245 ? -0.969 -3.340 34.918 1.00 90.88 245 ARG A CA 1
ATOM 1959 C C . ARG A 1 245 ? -2.103 -3.022 35.899 1.00 90.88 245 ARG A C 1
ATOM 1961 O O . ARG A 1 245 ? -1.836 -2.736 37.064 1.00 90.88 245 ARG A O 1
ATOM 1968 N N . GLY A 1 246 ? -3.335 -3.016 35.404 1.00 89.88 246 GLY A N 1
ATOM 1969 C CA . GLY A 1 246 ? -4.526 -2.540 36.108 1.00 89.88 246 GLY A CA 1
ATOM 1970 C C . GLY A 1 246 ? -4.822 -1.038 35.981 1.00 89.88 246 GLY A C 1
ATOM 1971 O O . GLY A 1 246 ? -5.944 -0.635 36.264 1.00 89.88 246 GLY A O 1
ATOM 1972 N N . GLU A 1 247 ? -3.885 -0.188 35.530 1.00 92.31 247 GLU A N 1
ATOM 1973 C CA . GLU A 1 247 ? -4.158 1.263 35.395 1.00 92.31 247 GLU A CA 1
ATOM 1974 C C . GLU A 1 247 ? -5.026 1.618 34.179 1.00 92.31 247 GLU A C 1
ATOM 1976 O O . GLU A 1 247 ? -5.668 2.669 34.147 1.00 92.31 247 GLU A O 1
ATOM 1981 N N . ILE A 1 248 ? -5.052 0.757 33.160 1.00 91.88 248 ILE A N 1
ATOM 1982 C CA . ILE A 1 248 ? -5.896 0.938 31.980 1.00 91.88 248 ILE A CA 1
ATOM 1983 C C . ILE A 1 248 ? -7.206 0.213 32.262 1.00 91.88 248 ILE A C 1
ATOM 1985 O O . ILE A 1 248 ? -7.266 -1.002 32.164 1.00 91.88 248 ILE A O 1
ATOM 1989 N N . GLU A 1 249 ? -8.259 0.954 32.602 1.00 90.31 249 GLU A N 1
ATOM 1990 C CA . GLU A 1 249 ? -9.563 0.351 32.917 1.00 90.31 249 GLU A CA 1
ATOM 1991 C C . GLU A 1 249 ? -10.433 0.127 31.675 1.00 90.31 249 GLU A C 1
ATOM 1993 O O . GLU A 1 249 ? -11.272 -0.775 31.634 1.00 90.31 249 GLU A O 1
ATOM 1998 N N . LYS A 1 250 ? -10.311 1.001 30.668 1.00 91.25 250 LYS A N 1
ATOM 1999 C CA . LYS A 1 250 ? -11.186 1.017 29.488 1.00 91.25 250 LYS A CA 1
ATOM 2000 C C . LYS A 1 250 ? -10.449 1.497 28.249 1.00 91.25 250 LYS A C 1
ATOM 2002 O O . LYS A 1 250 ? -9.624 2.404 28.313 1.00 91.25 250 LYS A O 1
ATOM 2007 N N . LEU A 1 251 ? -10.851 0.961 27.103 1.00 91.31 251 LEU A N 1
ATOM 2008 C CA . LEU A 1 251 ? -10.447 1.418 25.781 1.00 91.31 251 LEU A CA 1
ATOM 2009 C C . LEU A 1 251 ? -11.604 2.160 25.115 1.00 91.31 251 LEU A C 1
ATOM 2011 O O . LEU A 1 251 ? -12.733 1.670 25.093 1.00 91.31 251 LEU A O 1
ATOM 2015 N N . LEU A 1 252 ? -11.320 3.335 24.556 1.00 92.56 252 LEU A N 1
ATOM 2016 C CA . LEU A 1 252 ? -12.252 4.083 23.715 1.00 92.56 252 LEU A CA 1
ATOM 2017 C C . LEU A 1 252 ? -12.169 3.568 22.278 1.00 92.56 252 LEU A C 1
ATOM 2019 O O . LEU A 1 252 ? -11.098 3.571 21.677 1.00 92.56 252 LEU A O 1
ATOM 2023 N N . ILE A 1 253 ? -13.308 3.175 21.713 1.00 92.62 253 ILE A N 1
ATOM 2024 C CA . ILE A 1 253 ? -13.394 2.713 20.329 1.00 92.62 253 ILE A CA 1
ATOM 2025 C C . ILE A 1 253 ? -13.918 3.849 19.451 1.00 92.62 253 ILE A C 1
ATOM 2027 O O . ILE A 1 253 ? -15.036 4.341 19.640 1.00 92.62 253 ILE A O 1
ATOM 2031 N N . LEU A 1 254 ? -13.102 4.253 18.477 1.00 92.38 254 LEU A N 1
ATOM 2032 C CA . LEU A 1 254 ? -13.396 5.325 17.530 1.00 92.38 254 LEU A CA 1
ATOM 2033 C C . LEU A 1 254 ? -13.470 4.784 16.099 1.00 92.38 254 LEU A C 1
ATOM 2035 O O . LEU A 1 254 ? -12.593 4.055 15.647 1.00 92.38 254 LEU A O 1
ATOM 2039 N N . GLU A 1 255 ? -14.498 5.195 15.365 1.00 91.50 255 GLU A N 1
ATOM 2040 C CA . GLU A 1 255 ? -14.590 5.024 13.917 1.00 91.50 255 GLU A CA 1
ATOM 2041 C C . GLU A 1 255 ? -14.113 6.305 13.230 1.00 91.50 255 GLU A C 1
ATOM 2043 O O . GLU A 1 255 ? -14.665 7.384 13.460 1.00 91.50 255 GLU A O 1
ATOM 2048 N N . GLN A 1 256 ? -13.119 6.189 12.350 1.00 89.69 256 GLN A N 1
ATOM 2049 C CA . GLN A 1 256 ? -12.725 7.285 11.471 1.00 89.69 256 GLN A CA 1
ATOM 2050 C C . GLN A 1 256 ? -13.734 7.429 10.327 1.00 89.69 256 GLN A C 1
ATOM 2052 O O . GLN A 1 256 ? -13.958 6.500 9.551 1.00 89.69 256 GLN A O 1
ATOM 2057 N N . LEU A 1 257 ? -14.341 8.608 10.209 1.00 90.75 257 LEU A N 1
ATOM 2058 C CA . LEU A 1 257 ? -15.318 8.902 9.168 1.00 90.75 257 LEU A CA 1
ATOM 2059 C C . LEU A 1 257 ? -14.615 9.473 7.929 1.00 90.75 257 LEU A C 1
ATOM 2061 O O . LEU A 1 257 ? -14.049 10.571 8.007 1.00 90.75 257 LEU A O 1
ATOM 2065 N N . PRO A 1 258 ? -14.664 8.781 6.774 1.00 90.50 258 PRO A N 1
ATOM 2066 C CA . PRO A 1 258 ? -14.074 9.301 5.551 1.00 90.50 258 PRO A CA 1
ATOM 2067 C C . PRO A 1 258 ? -14.832 10.539 5.063 1.00 90.50 258 PRO A C 1
ATOM 2069 O O . PRO A 1 258 ? -16.054 10.639 5.199 1.00 90.50 258 PRO A O 1
ATOM 2072 N N . LYS A 1 259 ? -14.111 11.479 4.443 1.00 89.19 259 LYS A N 1
ATOM 2073 C CA . LYS A 1 259 ? -14.715 12.691 3.878 1.00 89.19 259 LYS A CA 1
ATOM 2074 C C . LYS A 1 259 ? -15.372 12.379 2.531 1.00 89.19 259 LYS A C 1
ATOM 2076 O O . LYS A 1 259 ? -14.662 12.005 1.599 1.00 89.19 259 LYS A O 1
ATOM 2081 N N . PRO A 1 260 ? -16.693 12.584 2.371 1.00 89.62 260 PRO A N 1
ATOM 2082 C CA . PRO A 1 260 ? -17.367 12.340 1.096 1.00 89.62 260 PRO A CA 1
ATOM 2083 C C . PRO A 1 260 ? -17.056 13.404 0.036 1.00 89.62 260 PRO A C 1
ATOM 2085 O O . PRO A 1 260 ? -17.257 13.170 -1.153 1.00 89.62 260 PRO A O 1
ATOM 2088 N N . ALA A 1 261 ? -16.567 14.569 0.464 1.00 88.69 261 ALA A N 1
ATOM 2089 C CA . ALA A 1 261 ? -16.089 15.651 -0.380 1.00 88.69 261 ALA A CA 1
ATOM 2090 C C . ALA A 1 261 ? -15.026 16.459 0.375 1.00 88.69 261 ALA A C 1
ATOM 2092 O O . ALA A 1 261 ? -15.070 16.559 1.605 1.00 88.69 261 ALA A O 1
ATOM 2093 N N . ASN A 1 262 ? -14.093 17.064 -0.358 1.00 88.50 262 ASN A N 1
ATOM 2094 C CA . ASN A 1 262 ? -13.160 18.031 0.202 1.00 88.50 262 ASN A CA 1
ATOM 2095 C C . ASN A 1 262 ? -12.926 19.200 -0.764 1.00 88.50 262 ASN A C 1
ATOM 2097 O O . ASN A 1 262 ? -12.794 19.006 -1.972 1.00 88.50 262 ASN A O 1
ATOM 2101 N N . PHE A 1 263 ? -12.871 20.415 -0.217 1.00 87.69 263 PHE A N 1
ATOM 2102 C CA . PHE A 1 263 ? -12.801 21.662 -0.990 1.00 87.69 263 PHE A CA 1
ATOM 2103 C C . PHE A 1 263 ? -11.593 22.535 -0.622 1.00 87.69 263 PHE A C 1
ATOM 2105 O O . PHE A 1 263 ? -11.364 23.568 -1.255 1.00 87.69 263 PHE A O 1
ATOM 2112 N N . SER A 1 264 ? -10.796 22.115 0.361 1.00 86.06 264 SER A N 1
ATOM 2113 C CA . SER A 1 264 ? -9.625 22.827 0.879 1.00 86.06 264 SER A CA 1
ATOM 2114 C C . SER A 1 264 ? -8.342 22.010 0.670 1.00 86.06 264 SER A C 1
ATOM 2116 O O . SER A 1 264 ? -8.387 20.825 0.338 1.00 86.06 264 SER A O 1
ATOM 2118 N N . GLY A 1 265 ? -7.193 22.669 0.830 1.00 83.50 265 GLY A N 1
ATOM 2119 C CA . GLY A 1 265 ? -5.878 22.018 0.891 1.00 83.50 265 GLY A CA 1
ATOM 2120 C C . GLY A 1 265 ? -5.411 21.721 2.322 1.00 83.50 265 GLY A C 1
ATOM 2121 O O . GLY A 1 265 ? -4.222 21.514 2.540 1.00 83.50 265 GLY A O 1
ATOM 2122 N N . GLY A 1 266 ? -6.319 21.794 3.296 1.00 81.75 266 GLY A N 1
ATOM 2123 C CA . GLY A 1 266 ? -6.023 21.742 4.725 1.00 81.75 266 GLY A CA 1
ATOM 2124 C C . GLY A 1 266 ? -7.110 20.996 5.494 1.00 81.75 266 GLY A C 1
ATOM 2125 O O . GLY A 1 266 ? -7.901 20.254 4.907 1.00 81.75 266 GLY A O 1
ATOM 2126 N N . SER A 1 267 ? -7.130 21.147 6.817 1.00 80.44 267 SER A N 1
ATOM 2127 C CA . SER A 1 267 ? -8.136 20.508 7.675 1.00 80.44 267 SER A CA 1
ATOM 2128 C C . SER A 1 267 ? -9.492 21.229 7.656 1.00 80.44 267 SER A C 1
ATOM 2130 O O . SER A 1 267 ? -10.490 20.704 8.157 1.00 80.44 267 SER A O 1
ATOM 2132 N N . GLU A 1 268 ? -9.584 22.385 6.999 1.00 75.50 268 GLU A N 1
ATOM 2133 C CA . GLU A 1 268 ? -10.806 23.170 6.893 1.00 75.50 268 GLU A CA 1
ATOM 2134 C C . GLU A 1 268 ? -11.884 22.480 6.034 1.00 75.50 268 GLU A C 1
ATOM 2136 O O . GLU A 1 268 ? -11.570 21.781 5.065 1.00 75.50 268 GLU A O 1
ATOM 2141 N N . PRO A 1 269 ? -13.179 22.714 6.324 1.00 72.00 269 PRO A N 1
ATOM 2142 C CA . PRO A 1 269 ? -13.711 23.497 7.446 1.00 72.00 269 PRO A CA 1
ATOM 2143 C C . PRO A 1 269 ? -13.900 22.675 8.734 1.00 72.00 269 PRO A C 1
ATOM 2145 O O . PRO A 1 269 ? -14.503 23.175 9.676 1.00 72.00 269 PRO A O 1
ATOM 2148 N N . LEU A 1 270 ? -13.449 21.415 8.773 1.00 79.38 270 LEU A N 1
ATOM 2149 C CA . LEU A 1 270 ? -13.689 20.518 9.909 1.00 79.38 270 LEU A CA 1
ATOM 2150 C C . LEU A 1 270 ? -13.004 21.017 11.176 1.00 79.38 270 LEU A C 1
ATOM 2152 O O . LEU A 1 270 ? -13.632 21.123 12.226 1.00 79.38 270 LEU A O 1
ATOM 2156 N N . THR A 1 271 ? -11.716 21.320 11.061 1.00 75.69 271 THR A N 1
ATOM 2157 C CA . THR A 1 271 ? -10.902 21.890 12.131 1.00 75.69 271 THR A CA 1
ATOM 2158 C C . THR A 1 271 ? -9.913 22.890 11.524 1.00 75.69 271 THR A C 1
ATOM 2160 O O . THR A 1 271 ? -9.640 22.838 10.327 1.00 75.69 271 THR A O 1
ATOM 2163 N N . ILE A 1 272 ? -9.380 23.817 12.326 1.00 74.31 272 ILE A N 1
ATOM 2164 C CA . ILE A 1 272 ? -8.253 24.678 11.931 1.00 74.31 272 ILE A CA 1
ATOM 2165 C C . ILE A 1 272 ? -7.017 24.131 12.645 1.00 74.31 272 ILE A C 1
ATOM 2167 O O . ILE A 1 272 ? -6.913 24.242 13.864 1.00 74.31 272 ILE A O 1
ATOM 2171 N N . GLY A 1 273 ? -6.115 23.481 11.904 1.00 70.62 273 GLY A N 1
ATOM 2172 C CA . GLY A 1 273 ? -4.893 22.876 12.459 1.00 70.62 273 GLY A CA 1
ATOM 2173 C C . GLY A 1 273 ? -5.100 21.602 13.293 1.00 70.62 273 GLY A C 1
ATOM 2174 O O . GLY A 1 273 ? -4.148 21.127 13.905 1.00 70.62 273 GLY A O 1
ATOM 2175 N N . GLY A 1 274 ? -6.321 21.055 13.329 1.00 78.88 274 GLY A N 1
ATOM 2176 C CA . GLY A 1 274 ? -6.651 19.809 14.024 1.00 78.88 274 GLY A CA 1
ATOM 2177 C C . GLY A 1 274 ? -6.671 18.589 13.098 1.00 78.88 274 GLY A C 1
ATOM 2178 O O . GLY A 1 274 ? -5.895 18.485 12.149 1.00 78.88 274 GLY A O 1
ATOM 2179 N N . THR A 1 275 ? -7.584 17.656 13.374 1.00 82.44 275 THR A N 1
ATOM 2180 C CA . THR A 1 275 ? -7.730 16.412 12.609 1.00 82.44 275 THR A CA 1
ATOM 2181 C C . THR A 1 275 ? -8.256 16.660 11.195 1.00 82.44 275 THR A C 1
ATOM 2183 O O . THR A 1 275 ? -9.047 17.574 10.941 1.00 82.44 275 THR A O 1
ATOM 2186 N N . PHE A 1 276 ? -7.850 15.792 10.268 1.00 87.62 276 PHE A N 1
ATOM 2187 C CA . PHE A 1 276 ? -8.338 15.811 8.890 1.00 87.62 276 PHE A CA 1
ATOM 2188 C C . PHE A 1 276 ? -9.655 15.046 8.702 1.00 87.62 276 PHE A C 1
ATOM 2190 O O . PHE A 1 276 ? -10.369 15.284 7.732 1.00 87.62 276 PHE A O 1
ATOM 2197 N N . THR A 1 277 ? -10.012 14.172 9.640 1.00 86.94 277 THR A N 1
ATOM 2198 C CA . THR A 1 277 ? -11.248 13.380 9.640 1.00 86.94 277 THR A CA 1
ATOM 2199 C C . THR A 1 277 ? -12.061 13.630 10.907 1.00 86.94 277 THR A C 1
ATOM 2201 O O . THR A 1 277 ? -11.519 14.023 11.944 1.00 86.94 277 THR A O 1
ATOM 2204 N N . LEU A 1 278 ? -13.369 13.370 10.832 1.00 88.50 278 LEU A N 1
ATOM 2205 C CA . LEU A 1 278 ? -14.207 13.244 12.025 1.00 88.50 278 LEU A CA 1
ATOM 2206 C C . LEU A 1 278 ? -14.061 11.842 12.605 1.00 88.50 278 LEU A C 1
ATOM 2208 O O . LEU A 1 278 ? -13.880 10.876 11.864 1.00 88.50 278 LEU A O 1
ATOM 2212 N N . HIS A 1 279 ? -14.219 11.738 13.918 1.00 89.56 279 HIS A N 1
ATOM 2213 C CA . HIS A 1 279 ? -14.307 10.461 14.609 1.00 89.56 279 HIS A CA 1
ATOM 2214 C C . HIS A 1 279 ? -15.705 10.301 15.196 1.00 89.56 279 HIS A C 1
ATOM 2216 O O . HIS A 1 279 ? -16.251 11.231 15.792 1.00 89.56 279 HIS A O 1
ATOM 2222 N N . ARG A 1 280 ? -16.289 9.118 15.025 1.00 92.56 280 ARG A N 1
ATOM 2223 C CA . ARG A 1 280 ? -17.498 8.706 15.732 1.00 92.56 280 ARG A CA 1
ATOM 2224 C C . ARG A 1 280 ? -17.087 7.823 16.900 1.00 92.56 280 ARG A C 1
ATOM 2226 O O . ARG A 1 280 ? -16.383 6.838 16.706 1.00 92.56 280 ARG A O 1
ATOM 2233 N N . VAL A 1 281 ? -17.549 8.156 18.100 1.00 94.94 281 VAL A N 1
ATOM 2234 C CA . VAL A 1 281 ? -17.410 7.269 19.259 1.00 94.94 281 VAL A CA 1
ATOM 2235 C C . VAL A 1 281 ? -18.348 6.085 19.066 1.00 94.94 281 VAL A C 1
ATOM 2237 O O . VAL A 1 281 ? -19.559 6.276 18.964 1.00 94.94 281 VAL A O 1
ATOM 2240 N N . LEU A 1 282 ? -17.793 4.876 18.993 1.00 91.94 282 LEU A N 1
ATOM 2241 C CA . LEU A 1 282 ? -18.586 3.647 18.976 1.00 91.94 282 LEU A CA 1
ATOM 2242 C C . LEU A 1 282 ? -18.943 3.216 20.400 1.00 91.94 282 LEU A C 1
ATOM 2244 O O . LEU A 1 282 ? -20.039 2.720 20.636 1.00 91.94 282 LEU A O 1
ATOM 2248 N N . GLY A 1 283 ? -18.044 3.460 21.355 1.00 92.25 283 GLY A N 1
ATOM 2249 C CA . GLY A 1 283 ? -18.257 3.210 22.776 1.00 92.25 283 GLY A CA 1
ATOM 2250 C C . GLY A 1 283 ? -16.943 2.930 23.490 1.00 92.25 283 GLY A C 1
ATOM 2251 O O . GLY A 1 283 ? -15.875 3.306 23.006 1.00 92.25 283 GLY A O 1
ATOM 2252 N N . THR A 1 284 ? -17.026 2.268 24.637 1.00 91.62 284 THR A N 1
ATOM 2253 C CA . THR A 1 284 ? -15.859 1.815 25.395 1.00 91.62 284 THR A CA 1
ATOM 2254 C C . THR A 1 284 ? -15.942 0.320 25.662 1.00 91.62 284 THR A C 1
ATOM 2256 O O . THR A 1 284 ? -17.036 -0.230 25.763 1.00 91.62 284 THR A O 1
ATOM 2259 N N . VAL A 1 285 ? -14.786 -0.330 25.778 1.00 89.69 285 VAL A N 1
ATOM 2260 C CA . VAL A 1 285 ? -14.669 -1.720 26.240 1.00 89.69 285 VAL A CA 1
ATOM 2261 C C . VAL A 1 285 ? -13.775 -1.755 27.479 1.00 89.69 285 VAL A C 1
ATOM 2263 O O . VAL A 1 285 ? -12.794 -1.009 27.511 1.00 89.69 285 VAL A O 1
ATOM 2266 N N . PRO A 1 286 ? -14.089 -2.550 28.513 1.00 87.38 286 PRO A N 1
ATOM 2267 C CA . PRO A 1 286 ? -13.176 -2.749 29.632 1.00 87.38 286 PRO A CA 1
ATOM 2268 C C . PRO A 1 286 ? -11.849 -3.347 29.152 1.00 87.38 286 PRO A C 1
ATOM 2270 O O . PRO A 1 286 ? -11.842 -4.225 28.289 1.00 87.38 286 PRO A O 1
ATOM 2273 N N . ALA A 1 287 ? -10.740 -2.872 29.707 1.00 83.56 287 ALA A N 1
ATOM 2274 C CA . ALA A 1 287 ? -9.469 -3.576 29.640 1.00 83.56 287 ALA A CA 1
ATOM 2275 C C . ALA A 1 287 ? -9.436 -4.498 30.862 1.00 83.56 287 ALA A C 1
ATOM 2277 O O . ALA A 1 287 ? -9.244 -4.042 31.983 1.00 83.56 287 ALA A O 1
ATOM 2278 N N . ASP A 1 288 ? -9.779 -5.768 30.654 1.00 70.00 288 ASP A N 1
ATOM 2279 C CA . ASP A 1 288 ? -9.801 -6.754 31.732 1.00 70.00 288 ASP A CA 1
ATOM 2280 C C . ASP A 1 288 ? -8.423 -7.427 31.838 1.00 70.00 288 ASP A C 1
ATOM 2282 O O . ASP A 1 288 ? -7.851 -7.836 30.826 1.00 70.00 288 ASP A O 1
ATOM 2286 N N . ASP A 1 289 ? -7.901 -7.547 33.059 1.00 57.22 289 ASP A N 1
ATOM 2287 C CA . ASP A 1 289 ? -6.671 -8.297 33.360 1.00 57.22 289 ASP A CA 1
ATOM 2288 C C . ASP A 1 289 ? -6.961 -9.798 33.570 1.00 57.22 289 ASP A C 1
ATOM 2290 O O . ASP A 1 289 ? -6.048 -10.595 33.815 1.00 57.22 289 ASP A O 1
ATOM 2294 N N . ALA A 1 290 ? -8.235 -10.205 33.507 1.00 50.66 290 ALA A N 1
ATOM 2295 C CA . ALA A 1 290 ? -8.628 -11.597 33.642 1.00 50.66 290 ALA A CA 1
ATOM 2296 C C . ALA A 1 290 ? -8.033 -12.446 32.499 1.00 50.66 290 ALA A C 1
ATOM 2298 O O . ALA A 1 290 ? -8.166 -12.086 31.326 1.00 50.66 290 ALA A O 1
ATOM 2299 N N . PRO A 1 291 ? -7.395 -13.596 32.795 1.00 46.94 291 PRO A N 1
ATOM 2300 C CA . PRO A 1 291 ? -6.961 -14.519 31.758 1.00 46.94 291 PRO A CA 1
ATOM 2301 C C . PRO A 1 291 ? -8.182 -14.987 30.963 1.00 46.94 291 PRO A C 1
ATOM 2303 O O . PRO A 1 291 ? -9.025 -15.729 31.464 1.00 46.94 291 PRO A O 1
ATOM 2306 N N . ILE A 1 292 ? -8.273 -14.537 29.715 1.00 50.94 292 ILE A N 1
ATOM 2307 C CA . ILE A 1 292 ? -9.286 -15.004 28.776 1.00 50.94 292 ILE A CA 1
ATOM 2308 C C . ILE A 1 292 ? -8.891 -16.424 28.374 1.00 50.94 292 ILE A C 1
ATOM 2310 O O . ILE A 1 292 ? -7.889 -16.630 27.685 1.00 50.94 292 ILE A O 1
ATOM 2314 N N . ASP A 1 293 ? -9.665 -17.412 28.820 1.00 46.47 293 ASP A N 1
ATOM 2315 C CA . ASP A 1 293 ? -9.571 -18.766 28.284 1.00 46.47 293 ASP A CA 1
ATOM 2316 C C . ASP A 1 293 ? -10.024 -18.722 26.819 1.00 46.47 293 ASP A C 1
ATOM 2318 O O . ASP A 1 293 ? -11.200 -18.530 26.510 1.00 46.47 293 ASP A O 1
ATOM 2322 N N . SER A 1 294 ? -9.067 -18.878 25.904 1.00 44.91 294 SER A N 1
ATOM 2323 C CA . SER A 1 294 ? -9.292 -18.832 24.458 1.00 44.91 294 SER A CA 1
ATOM 2324 C C . SER A 1 294 ? -10.190 -19.960 23.936 1.00 44.91 294 SER A C 1
ATOM 2326 O O . SER A 1 294 ? -10.598 -19.914 22.774 1.00 44.91 294 SER A O 1
ATOM 2328 N N . TYR A 1 295 ? -10.535 -20.937 24.783 1.00 49.25 295 TYR A N 1
ATOM 2329 C CA . TYR A 1 295 ? -11.464 -22.026 24.491 1.00 49.25 295 TYR A CA 1
ATOM 2330 C C . TYR A 1 295 ? -12.778 -21.950 25.287 1.00 49.25 295 TYR A C 1
ATOM 2332 O O . TYR A 1 295 ? -13.722 -22.668 24.945 1.00 49.25 295 TYR A O 1
ATOM 2340 N N . ALA A 1 296 ? -12.893 -21.075 26.293 1.00 45.47 296 ALA A N 1
ATOM 2341 C CA . ALA A 1 296 ? -14.143 -20.867 27.018 1.00 45.47 296 ALA A CA 1
ATOM 2342 C C . ALA A 1 296 ? -15.013 -19.828 26.300 1.00 45.47 296 ALA A C 1
ATOM 2344 O O . ALA A 1 296 ? -14.802 -18.617 26.359 1.00 45.47 296 ALA A O 1
ATOM 2345 N N . THR A 1 297 ? -16.049 -20.312 25.624 1.00 44.38 297 THR A N 1
ATOM 2346 C CA . THR A 1 297 ? -17.137 -19.506 25.062 1.00 44.38 297 THR A CA 1
ATOM 2347 C C . THR A 1 297 ? -18.042 -18.959 26.169 1.00 44.38 297 THR A C 1
ATOM 2349 O O . THR A 1 297 ? -19.216 -19.324 26.237 1.00 44.38 297 THR A O 1
ATOM 2352 N N . ASP A 1 298 ? -17.525 -18.126 27.071 1.00 42.09 298 ASP A N 1
ATOM 2353 C CA . ASP A 1 298 ? -18.341 -17.600 28.165 1.00 42.09 298 ASP A CA 1
ATOM 2354 C C . ASP A 1 298 ? -19.235 -16.461 27.647 1.00 42.09 298 ASP A C 1
ATOM 2356 O O . ASP A 1 298 ? -18.845 -15.295 27.588 1.00 42.09 298 ASP A O 1
ATOM 2360 N N . GLN A 1 299 ? -20.432 -16.818 27.165 1.00 40.62 299 GLN A N 1
ATOM 2361 C CA . GLN A 1 299 ? -21.396 -15.914 26.516 1.00 40.62 299 GLN A CA 1
ATOM 2362 C C . GLN A 1 299 ? -21.686 -14.643 27.334 1.00 40.62 299 GLN A C 1
ATOM 2364 O O . GLN A 1 299 ? -21.908 -13.590 26.741 1.00 40.62 299 GLN A O 1
ATOM 2369 N N . ALA A 1 300 ? -21.616 -14.714 28.668 1.00 37.28 300 ALA A N 1
ATOM 2370 C CA . ALA A 1 300 ? -21.885 -13.593 29.568 1.00 37.28 300 ALA A CA 1
ATOM 2371 C C . ALA A 1 300 ? -20.819 -12.478 29.517 1.00 37.28 300 ALA A C 1
ATOM 2373 O O . ALA A 1 300 ? -21.141 -11.314 29.746 1.00 37.28 300 ALA A O 1
ATOM 2374 N N . TYR A 1 301 ? -19.569 -12.802 29.168 1.00 42.38 301 TYR A N 1
ATOM 2375 C CA . TYR A 1 301 ? -18.500 -11.808 29.016 1.00 42.38 301 TYR A CA 1
ATOM 2376 C C . TYR A 1 301 ? -18.618 -11.024 27.697 1.00 42.38 301 TYR A C 1
ATOM 2378 O O . TYR A 1 301 ? -18.251 -9.851 27.616 1.00 42.38 301 TYR A O 1
ATOM 2386 N N . TRP A 1 302 ? -19.185 -11.654 26.664 1.00 44.00 302 TRP A N 1
ATOM 2387 C CA . TRP A 1 302 ? -19.149 -11.169 25.280 1.00 44.00 302 TRP A CA 1
ATOM 2388 C C . TRP A 1 302 ? -20.415 -10.431 24.817 1.00 44.00 302 TRP A C 1
ATOM 2390 O O . TRP A 1 302 ? -20.412 -9.841 23.733 1.00 44.00 302 TRP A O 1
ATOM 2400 N N . GLU A 1 303 ? -21.484 -10.412 25.619 1.00 38.06 303 GLU A N 1
ATOM 2401 C CA . GLU A 1 303 ? -22.701 -9.628 25.335 1.00 38.06 303 GLU A CA 1
ATOM 2402 C C . GLU A 1 303 ? -22.478 -8.106 25.429 1.00 38.06 303 GLU A C 1
ATOM 2404 O O . GLU A 1 303 ? -23.250 -7.328 24.872 1.00 38.06 303 GLU A O 1
ATOM 2409 N N . THR A 1 304 ? -21.387 -7.657 26.053 1.00 38.31 304 THR A N 1
ATOM 2410 C CA . THR A 1 304 ? -21.118 -6.232 26.319 1.00 38.31 304 THR A CA 1
ATOM 2411 C C . THR A 1 304 ? -20.562 -5.436 25.131 1.00 38.31 304 THR A C 1
ATOM 2413 O O . THR A 1 304 ? -20.475 -4.215 25.218 1.00 38.31 304 THR A O 1
ATOM 2416 N N . SER A 1 305 ? -20.214 -6.077 24.008 1.00 42.47 305 SER A N 1
ATOM 2417 C CA . SER A 1 305 ? -19.495 -5.417 22.898 1.00 42.47 305 SER A CA 1
ATOM 2418 C C . SER A 1 305 ? -20.196 -5.523 21.538 1.00 42.47 305 SER A C 1
ATOM 2420 O O . SER A 1 305 ? -19.544 -5.604 20.496 1.00 42.47 305 SER A O 1
ATOM 2422 N N . GLN A 1 306 ? -21.533 -5.538 21.511 1.00 36.94 306 GLN A N 1
ATOM 2423 C CA . GLN A 1 306 ? -22.277 -5.399 20.256 1.00 36.94 306 GLN A CA 1
ATOM 2424 C C . GLN A 1 306 ? -22.457 -3.920 19.898 1.00 36.94 306 GLN A C 1
ATOM 2426 O O . GLN A 1 306 ? -23.352 -3.242 20.397 1.00 36.94 306 GLN A O 1
ATOM 2431 N N . PHE A 1 307 ? -21.633 -3.413 18.982 1.00 40.91 307 PHE A N 1
ATOM 2432 C CA . PHE A 1 307 ? -21.858 -2.101 18.378 1.00 40.91 307 PHE A CA 1
ATOM 2433 C C . PHE A 1 307 ? -22.961 -2.203 17.316 1.00 40.91 307 PHE A C 1
ATOM 2435 O O . PHE A 1 307 ? -22.696 -2.366 16.125 1.00 40.91 307 PHE A O 1
ATOM 2442 N N . SER A 1 308 ? -24.225 -2.113 17.731 1.00 38.03 308 SER A N 1
ATOM 2443 C CA . SER A 1 308 ? -25.313 -1.820 16.795 1.00 38.03 308 SER A CA 1
ATOM 2444 C C . SER A 1 308 ? -25.241 -0.348 16.387 1.00 38.03 308 SER A C 1
ATOM 2446 O O . SER A 1 308 ? -25.047 0.516 17.244 1.00 38.03 308 SER A O 1
ATOM 2448 N N . ARG A 1 309 ? -25.435 -0.040 15.095 1.00 33.88 309 ARG A N 1
ATOM 2449 C CA . ARG A 1 309 ? -25.627 1.346 14.636 1.00 33.88 309 ARG A CA 1
ATOM 2450 C C . ARG A 1 309 ? -26.697 2.005 15.509 1.00 33.88 309 ARG A C 1
ATOM 2452 O O . ARG A 1 309 ? -27.809 1.486 15.577 1.00 33.88 309 ARG A O 1
ATOM 2459 N N . LEU A 1 310 ? -26.367 3.135 16.140 1.00 30.84 310 LEU A N 1
ATOM 2460 C CA . LEU A 1 310 ? -27.372 3.974 16.793 1.00 30.84 310 LEU A CA 1
ATOM 2461 C C . LEU A 1 310 ? -28.508 4.244 15.782 1.00 30.84 310 LEU A C 1
ATOM 2463 O O . LEU A 1 310 ? -28.204 4.523 14.612 1.00 30.84 310 LEU A O 1
ATOM 2467 N N . PRO A 1 311 ? -29.789 4.105 16.177 1.00 32.31 311 PRO A N 1
ATOM 2468 C CA . PRO A 1 311 ? -30.901 4.397 15.287 1.00 32.31 311 PRO A CA 1
ATOM 2469 C C . PRO A 1 311 ? -30.804 5.840 14.775 1.00 32.31 311 PRO A C 1
ATOM 2471 O O . PRO A 1 311 ? -30.352 6.727 15.498 1.00 32.31 311 PRO A O 1
ATOM 2474 N N . LYS A 1 312 ? -31.176 6.019 13.503 1.00 34.81 312 LYS A N 1
ATOM 2475 C CA . LYS A 1 312 ? -31.134 7.294 12.772 1.00 34.81 312 LYS A CA 1
ATOM 2476 C C . LYS A 1 312 ? -31.925 8.404 13.451 1.00 34.81 312 LYS A C 1
ATOM 2478 O O . LYS A 1 312 ? -33.017 8.094 13.973 1.00 34.81 312 LYS A O 1
#

Secondary structure (DSSP, 8-state):
-EEEEEE-TTS-EEEEEGGG--B-TTSSSB--EEEEE-TTS-S-EES---SS-EEEEEE-TTSPEEEEEE--TTS-TTTEEEEEEE-TTS---EEEE-TT--SEEEEEEEEPTTSS-EEEEEEETT--GGG-EEEEEE-GGG-TT-GGGEEEEEEEEEEEEEEEETTEEEEEETTEEEEEETTS-EEEEE--S-TTSS------------PPPP-PPP---TT-S------S-TTSSTT-TTPPTT---EEEEEEEEPPS---SSSSTTT-SSS-SSEEEEEEEEE---S---TT---HHHHGGG--PPPP-

Sequence (312 aa):
MLIEPIYAPDGAIIFCLSRCHRFVPCWKTQVATLYRCNADGTGIRMLSNNAEQENTPWMLPDGRVLYMRWEYVDRNQLLYHHLWTINPDGTSVMVYFGNQYPGYVMIDAKPIPNTNKIVASFSPGHGIPEHMGFVTIVDPNGGPDDMQMTRRISSKSYRDPYPLSEDLFLVANTKGIHFLNGQGETESIFEPKQTDARWQCHEPRPLRARVREANTASHYEPASATGRLFLADVYQGRNMEGIQRGEIEKLLILEQLPKPANFSGGSEPLTIGGTFTLHRVLGTVPADDAPIDSYATDQAYWETSQFSRLPK

Organism: NCBI:txid2528016

Foldseek 3Di:
DWDQWDAALVRKIKTWDQPPLFDLLQDFHGATAIWIDHNVRPDIDGLDPDLHHKDQWDAALQRKIKTWTQDQPVDDRQWATAIWIAHPQNPDIGQQADRPPTFWNWGNWDDAPPANKIWTFTAGTSGDPQSKHFTKIADCPVDHYPCVRIDRQAPGIWHAWDHPHPFWTWTFDLQGIWIAGSNHDIDHDDGDPDSPDPDGYHHDDDPDDDDRHDDDDHPDDPVDPDDDDDDPDPCPDPPSPPPDPPNQFKDWDKDWDGDSGDDHSRCPPVDDPDGSTDIDTLDMDTPDPDPPPPPDPPVVNPVPDDSDPDDD

InterPro domains:
  IPR011042 Six-bladed beta-propeller, TolB-like [G3DSA:2.120.10.30] (3-121)